Protein AF-A0A4Y6U9E4-F1 (afdb_monomer_lite)

Organism: NCBI:txid2558361

Secondary structure (DSSP, 8-state):
---PPPPTTTTS-HHHHHHHHHHHHTT--HHHHHHTTTTS---HHHHHHHHHHHHHHHHHHHHHHHHHHHHHHHHTTS-TTHHHHHHHHHHHHHHHHHHHHHTTTTT------HHHHHHHHHHHHHHHHHHHHHHHHHHHHHHHHHHHHHHHHHHHHHHHHH-GGG---HHHHHHHHHHHH----

Foldseek 3Di:
DPPPDQAPLSPDDPVLVVVLVVCVVVVDDLVVNVVVCPPDPDDSVSSVVVSVVVVVVVVVVVVVVVVVVVCCVVPVPPDPCPNLVVVLVVLVVVLVVLQVVQCPPPRRHRDDDPVNVVVSVVSNVVSVVVVVVSVVVVVVVVVVVVVVVLVVVVVVLVVVVPPVVVVDDPVNSVVVNCVPNVDDD

pLDDT: mean 76.44, std 13.11, range [35.16, 95.75]

InterPro domains:
  IPR021874 Bacteriophage Mu, Gp27 [PF11985] (9-183)

Structure (mmCIF, N/CA/C/O backbone):
data_AF-A0A4Y6U9E4-F1
#
_entry.id   AF-A0A4Y6U9E4-F1
#
loop_
_atom_site.group_PDB
_atom_site.id
_atom_site.type_symbol
_atom_site.label_atom_id
_atom_site.label_alt_id
_atom_site.label_comp_id
_atom_site.label_asym_id
_atom_site.label_entity_id
_atom_site.label_seq_id
_atom_site.pdbx_PDB_ins_code
_atom_site.Cartn_x
_atom_site.Cartn_y
_atom_site.Cartn_z
_atom_site.occupancy
_atom_site.B_iso_or_equiv
_atom_site.auth_seq_id
_atom_site.auth_comp_id
_atom_site.auth_asym_id
_atom_site.auth_atom_id
_atom_site.pdbx_PDB_model_num
ATOM 1 N N . MET A 1 1 ? 11.654 16.629 -14.368 1.00 36.66 1 MET A N 1
ATOM 2 C CA . MET A 1 1 ? 11.814 15.276 -14.942 1.00 36.66 1 MET A CA 1
ATOM 3 C C . MET A 1 1 ? 11.833 15.408 -16.452 1.00 36.66 1 MET A C 1
ATOM 5 O O . MET A 1 1 ? 10.811 15.738 -17.037 1.00 36.66 1 MET A O 1
ATOM 9 N N . THR A 1 2 ? 12.992 15.251 -17.081 1.00 35.16 2 THR A N 1
ATOM 10 C CA . THR A 1 2 ? 13.106 15.216 -18.542 1.00 35.16 2 THR A CA 1
ATOM 11 C C . THR A 1 2 ? 12.519 13.895 -19.032 1.00 35.16 2 THR A C 1
ATOM 13 O O . THR A 1 2 ? 13.069 12.828 -18.772 1.00 35.16 2 THR A O 1
ATOM 16 N N . VAL A 1 3 ? 11.362 13.943 -19.695 1.00 50.47 3 VAL A N 1
ATOM 17 C CA . VAL A 1 3 ? 10.810 12.766 -20.375 1.00 50.47 3 VAL A CA 1
ATOM 18 C C . VAL A 1 3 ? 11.773 12.436 -21.512 1.00 50.47 3 VAL A C 1
ATOM 20 O O . VAL A 1 3 ? 11.912 13.208 -22.461 1.00 50.47 3 VAL A O 1
ATOM 23 N N . GLY A 1 4 ? 12.513 11.336 -21.362 1.00 59.91 4 GLY A N 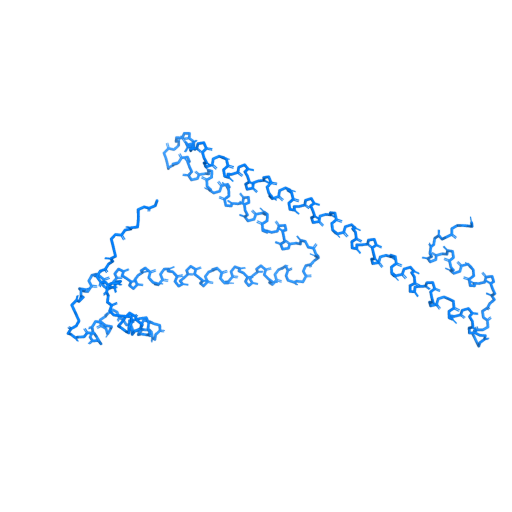1
ATOM 24 C CA . GLY A 1 4 ? 13.440 10.857 -22.381 1.00 59.91 4 GLY A CA 1
ATOM 25 C C . GLY A 1 4 ? 12.723 10.693 -23.721 1.00 59.91 4 GLY A C 1
ATOM 26 O O . GLY A 1 4 ? 11.540 10.355 -23.769 1.00 59.91 4 GLY A O 1
ATOM 27 N N . ARG A 1 5 ? 13.431 10.965 -24.821 1.00 72.56 5 ARG A N 1
ATOM 28 C CA . ARG A 1 5 ? 12.878 10.857 -26.176 1.00 72.56 5 ARG A CA 1
ATOM 29 C C . ARG A 1 5 ? 12.215 9.476 -26.360 1.00 72.56 5 ARG A C 1
ATOM 31 O O . ARG A 1 5 ? 12.904 8.478 -26.146 1.00 72.56 5 ARG A O 1
ATOM 38 N N . PRO A 1 6 ? 10.941 9.404 -26.803 1.00 72.69 6 PRO A N 1
ATOM 39 C CA . PRO A 1 6 ? 10.245 8.135 -27.008 1.00 72.69 6 PRO A CA 1
ATOM 40 C C . PRO A 1 6 ? 11.042 7.233 -27.945 1.00 72.69 6 PRO A C 1
ATOM 42 O O . PRO A 1 6 ? 11.484 7.703 -29.008 1.00 72.69 6 PRO A O 1
ATOM 45 N N . SER A 1 7 ? 11.221 5.969 -27.557 1.00 81.00 7 SER A N 1
ATOM 46 C CA . SER A 1 7 ? 11.960 4.996 -28.356 1.00 81.00 7 SER A CA 1
ATOM 47 C C . SER A 1 7 ? 11.237 4.722 -29.676 1.00 81.00 7 SER A C 1
ATOM 49 O O . SER A 1 7 ? 10.048 5.002 -29.830 1.00 81.00 7 SER A O 1
ATOM 51 N N . THR A 1 8 ? 11.944 4.152 -30.652 1.00 83.94 8 THR A N 1
ATOM 52 C CA . THR A 1 8 ? 11.338 3.735 -31.927 1.00 83.94 8 THR A CA 1
ATOM 53 C C . THR A 1 8 ? 10.165 2.772 -31.718 1.00 83.94 8 THR A C 1
ATOM 55 O O . THR A 1 8 ? 9.223 2.792 -32.499 1.00 83.94 8 THR A O 1
ATOM 58 N N . ILE A 1 9 ? 10.187 1.984 -30.637 1.00 87.00 9 ILE A N 1
ATOM 59 C CA . ILE A 1 9 ? 9.125 1.030 -30.294 1.00 87.00 9 ILE A CA 1
ATOM 60 C C . ILE A 1 9 ? 7.920 1.736 -29.675 1.00 87.00 9 ILE A C 1
ATOM 62 O O . ILE A 1 9 ? 6.787 1.396 -29.998 1.00 87.00 9 ILE A O 1
ATOM 66 N N . ASP A 1 10 ? 8.141 2.776 -28.869 1.00 85.31 10 ASP A N 1
ATOM 67 C CA . ASP A 1 10 ? 7.051 3.559 -28.264 1.00 85.31 10 ASP A CA 1
ATOM 68 C C . ASP A 1 10 ? 6.240 4.335 -29.311 1.00 85.31 10 ASP A C 1
ATOM 70 O O . ASP A 1 10 ? 5.090 4.692 -29.071 1.00 85.31 10 ASP A O 1
ATOM 74 N N . ARG A 1 11 ? 6.839 4.581 -30.482 1.00 88.62 11 ARG A N 1
ATOM 75 C CA . ARG A 1 11 ? 6.215 5.265 -31.624 1.00 88.62 11 ARG A CA 1
ATOM 76 C C . ARG A 1 11 ? 5.421 4.331 -32.535 1.00 88.62 11 ARG A C 1
ATOM 78 O O . ARG A 1 11 ? 4.783 4.814 -33.466 1.00 88.62 11 ARG A O 1
ATOM 85 N N . LEU A 1 12 ? 5.479 3.017 -32.315 1.00 90.19 12 LEU A N 1
ATOM 86 C CA . LEU A 1 12 ? 4.716 2.067 -33.116 1.00 90.19 12 LEU A CA 1
ATOM 87 C C . LEU A 1 12 ? 3.206 2.201 -32.842 1.00 90.19 12 LEU A C 1
ATOM 89 O O . LEU A 1 12 ? 2.809 2.528 -31.713 1.00 90.19 12 LEU A O 1
ATOM 93 N N . PRO A 1 13 ? 2.358 1.874 -33.837 1.00 92.56 13 PRO A N 1
ATOM 94 C CA . PRO A 1 13 ? 0.926 1.679 -33.637 1.00 92.56 13 PRO A CA 1
ATOM 95 C C . PRO A 1 13 ? 0.630 0.816 -32.405 1.00 92.56 13 PRO A C 1
ATOM 97 O O . PRO A 1 13 ? 1.353 -0.142 -32.120 1.00 92.56 13 PRO A O 1
ATOM 100 N N . ALA A 1 14 ? -0.436 1.153 -31.672 1.00 90.88 14 ALA A N 1
ATOM 101 C CA . ALA A 1 14 ? -0.810 0.458 -30.438 1.00 90.88 14 ALA A CA 1
ATOM 102 C C . ALA A 1 14 ? -0.952 -1.059 -30.647 1.00 90.88 14 ALA A C 1
ATOM 104 O O . ALA A 1 14 ? -0.398 -1.828 -29.870 1.00 90.88 14 ALA A O 1
ATOM 105 N N . GLU A 1 15 ? -1.559 -1.474 -31.761 1.00 91.81 15 GLU A N 1
ATOM 106 C CA . GLU A 1 15 ? -1.733 -2.885 -32.128 1.00 91.81 15 GLU A CA 1
ATOM 107 C C . GLU A 1 15 ? -0.406 -3.654 -32.205 1.00 91.81 15 GLU A C 1
ATOM 109 O O . GLU A 1 15 ? -0.306 -4.790 -31.737 1.00 91.81 15 GLU A O 1
ATOM 114 N N . LEU A 1 16 ? 0.646 -3.032 -32.751 1.00 92.69 16 LEU A N 1
ATOM 115 C CA . LEU A 1 16 ? 1.970 -3.648 -32.835 1.00 92.69 16 LEU A CA 1
ATOM 116 C C . LEU A 1 16 ? 2.646 -3.712 -31.464 1.00 92.69 16 LEU A C 1
ATOM 118 O O . LEU A 1 16 ? 3.266 -4.724 -31.142 1.00 92.69 16 LEU A O 1
ATOM 122 N N . ARG A 1 17 ? 2.493 -2.675 -30.631 1.00 91.94 17 ARG A N 1
ATOM 123 C CA . ARG A 1 17 ? 3.003 -2.683 -29.248 1.00 91.94 17 ARG A CA 1
ATOM 124 C C . ARG A 1 17 ? 2.326 -3.766 -28.407 1.00 91.94 17 ARG A C 1
ATOM 126 O O . ARG A 1 17 ? 3.000 -4.488 -27.677 1.00 91.94 17 ARG A O 1
ATOM 133 N N . GLU A 1 18 ? 1.018 -3.936 -28.556 1.00 91.81 18 GLU A N 1
ATOM 134 C CA . GLU A 1 18 ? 0.262 -5.006 -27.901 1.00 91.81 18 GLU A CA 1
ATOM 135 C C . GLU A 1 18 ? 0.643 -6.390 -28.428 1.00 91.81 18 GLU A C 1
ATOM 137 O O . GLU A 1 18 ? 0.770 -7.333 -27.648 1.00 91.81 18 GLU A O 1
ATOM 142 N N . LYS A 1 19 ? 0.871 -6.533 -29.741 1.00 93.75 19 LYS A N 1
ATOM 143 C CA . LYS A 1 19 ? 1.386 -7.777 -30.333 1.00 93.75 19 LYS A CA 1
ATOM 144 C C . LYS A 1 19 ? 2.751 -8.150 -29.744 1.00 93.75 19 LYS A C 1
ATOM 146 O O . LYS A 1 19 ? 2.924 -9.297 -29.346 1.00 93.75 19 LYS A O 1
ATOM 151 N N . ILE A 1 20 ? 3.680 -7.195 -29.633 1.00 93.88 20 ILE A N 1
ATOM 152 C CA . ILE A 1 20 ? 4.993 -7.399 -28.989 1.00 93.88 20 ILE A CA 1
ATOM 153 C C . ILE A 1 20 ? 4.817 -7.888 -27.550 1.00 93.88 20 ILE A C 1
ATOM 155 O O . ILE A 1 20 ? 5.433 -8.880 -27.162 1.00 93.88 20 ILE A O 1
ATOM 159 N N . GLY A 1 21 ? 3.955 -7.217 -26.777 1.00 90.69 21 GLY A N 1
ATOM 160 C CA . GLY A 1 21 ? 3.651 -7.598 -25.399 1.00 90.69 21 GLY A CA 1
ATOM 161 C C . GLY A 1 21 ? 3.129 -9.030 -25.300 1.00 90.69 21 GLY A C 1
ATOM 162 O O . GLY A 1 21 ? 3.714 -9.835 -24.586 1.00 90.69 21 GLY A O 1
ATOM 163 N N . ARG A 1 22 ? 2.100 -9.376 -26.085 1.00 93.94 22 ARG A N 1
ATOM 164 C CA . ARG A 1 22 ? 1.512 -10.726 -26.104 1.00 93.94 22 ARG A CA 1
ATOM 165 C C . ARG A 1 22 ? 2.518 -11.809 -26.475 1.00 93.94 22 ARG A C 1
ATOM 167 O O . ARG A 1 22 ? 2.533 -12.855 -25.838 1.00 93.94 22 ARG A O 1
ATOM 174 N N . LEU A 1 23 ? 3.354 -11.568 -27.486 1.00 94.88 23 LEU A N 1
ATOM 175 C CA . LEU A 1 23 ? 4.375 -12.537 -27.885 1.00 94.88 23 LEU A CA 1
ATOM 176 C C . LEU A 1 23 ? 5.402 -12.745 -26.768 1.00 94.88 23 LEU A C 1
ATOM 178 O O . LEU A 1 23 ? 5.762 -13.881 -26.468 1.00 94.88 23 LEU A O 1
ATOM 182 N N . ARG A 1 24 ? 5.842 -11.664 -26.113 1.00 93.06 24 ARG A N 1
ATOM 183 C CA . ARG A 1 24 ? 6.771 -11.776 -24.987 1.00 93.06 24 ARG A CA 1
ATOM 184 C C . ARG A 1 24 ? 6.152 -12.530 -23.813 1.00 93.06 24 ARG A C 1
ATOM 186 O O . ARG A 1 24 ? 6.807 -13.402 -23.253 1.00 93.06 24 ARG A O 1
ATOM 193 N N . ASP A 1 25 ? 4.899 -12.228 -23.483 1.00 90.50 25 ASP A N 1
ATOM 194 C CA . ASP A 1 25 ? 4.166 -12.879 -22.393 1.00 90.50 25 ASP A CA 1
ATOM 195 C C . ASP A 1 25 ? 3.926 -14.376 -22.678 1.00 90.50 25 ASP A C 1
ATOM 197 O O . ASP A 1 25 ? 3.899 -15.183 -21.753 1.00 90.50 25 ASP A O 1
ATOM 201 N N . ALA A 1 26 ? 3.830 -14.766 -23.955 1.00 93.19 26 ALA A N 1
ATOM 202 C CA . ALA A 1 26 ? 3.769 -16.162 -24.399 1.00 93.19 26 ALA A CA 1
ATOM 203 C C . ALA A 1 26 ? 5.132 -16.890 -24.374 1.00 93.19 26 ALA A C 1
ATOM 205 O O . ALA A 1 26 ? 5.211 -18.057 -24.752 1.00 93.19 26 ALA A O 1
ATOM 206 N N . GLY A 1 27 ? 6.204 -16.226 -23.928 1.00 92.50 27 GLY A N 1
ATOM 207 C CA . GLY A 1 27 ? 7.535 -16.818 -23.785 1.00 92.50 27 GLY A CA 1
ATOM 208 C C . GLY A 1 27 ? 8.417 -16.728 -25.030 1.00 92.50 27 GLY A C 1
ATOM 209 O O . GLY A 1 27 ? 9.504 -17.305 -25.032 1.00 92.50 27 GLY A O 1
ATOM 210 N N . HIS A 1 28 ? 8.002 -15.990 -26.066 1.00 95.75 28 HIS A N 1
ATOM 211 C CA . HIS A 1 28 ? 8.796 -15.881 -27.286 1.00 95.75 28 HIS A CA 1
ATOM 212 C C . HIS A 1 28 ? 10.138 -15.176 -27.062 1.00 95.75 28 HIS A C 1
ATOM 214 O O . HIS A 1 28 ? 10.273 -14.210 -26.290 1.00 95.75 28 HIS A O 1
ATOM 220 N N . THR A 1 29 ? 11.147 -15.659 -27.784 1.00 95.38 29 THR A N 1
ATOM 221 C CA . THR A 1 29 ? 12.488 -15.071 -27.785 1.00 95.38 29 THR A CA 1
ATOM 222 C C . THR A 1 29 ? 12.527 -13.782 -28.606 1.00 95.38 29 THR A C 1
ATOM 224 O O . THR A 1 29 ? 11.638 -13.494 -29.407 1.00 95.38 29 THR A O 1
ATOM 227 N N . LEU A 1 30 ? 13.589 -12.986 -28.431 1.00 93.94 30 LEU A N 1
ATOM 228 C CA . LEU A 1 30 ? 13.813 -11.783 -29.240 1.00 93.94 30 LEU A CA 1
ATOM 229 C C . LEU A 1 30 ? 13.746 -12.089 -30.744 1.00 93.94 30 LEU A C 1
ATOM 231 O O . LEU A 1 30 ? 13.189 -11.296 -31.495 1.00 93.94 30 LEU A O 1
ATOM 235 N N . ASP A 1 31 ? 14.289 -13.226 -31.172 1.00 94.12 31 ASP A N 1
ATOM 236 C CA . ASP A 1 31 ? 14.384 -13.580 -32.589 1.00 94.12 31 ASP A CA 1
ATOM 237 C C . ASP A 1 31 ? 13.044 -13.997 -33.178 1.00 94.12 31 ASP A C 1
ATOM 239 O O . ASP A 1 31 ? 12.684 -13.535 -34.258 1.00 94.12 31 ASP A O 1
ATOM 243 N N . GLU A 1 32 ? 12.253 -14.752 -32.425 1.00 95.31 32 GLU A N 1
ATOM 244 C CA . GLU A 1 32 ? 10.882 -15.103 -32.801 1.00 95.31 32 GLU A CA 1
ATOM 245 C C . GLU A 1 32 ? 9.980 -13.865 -32.869 1.00 95.31 32 GLU A C 1
ATOM 247 O O . GLU A 1 32 ? 9.177 -13.721 -33.789 1.00 95.31 32 GLU A O 1
ATOM 252 N N . ILE A 1 33 ? 10.143 -12.927 -31.929 1.00 94.38 33 ILE A N 1
ATOM 253 C CA . ILE A 1 33 ? 9.406 -11.658 -31.937 1.00 94.38 33 ILE A CA 1
ATOM 254 C C . ILE A 1 33 ? 9.807 -10.817 -33.151 1.00 94.38 33 ILE A C 1
ATOM 256 O O . ILE A 1 33 ? 8.940 -10.256 -33.817 1.00 94.38 33 ILE A O 1
ATOM 260 N N . MET A 1 34 ? 11.102 -10.733 -33.461 1.00 94.19 34 MET A N 1
ATOM 261 C CA . MET A 1 34 ? 11.589 -10.011 -34.640 1.00 94.19 34 MET A CA 1
ATOM 262 C C . MET A 1 34 ? 11.080 -10.645 -35.941 1.00 94.19 34 MET A C 1
ATOM 264 O O . MET A 1 34 ? 10.681 -9.915 -36.844 1.00 94.19 34 MET A O 1
ATOM 268 N N . GLN A 1 35 ? 11.019 -11.977 -36.016 1.00 94.38 35 GLN A N 1
ATOM 269 C CA . GLN A 1 35 ? 10.453 -12.702 -37.155 1.00 94.38 35 GLN A CA 1
ATOM 270 C C . GLN A 1 35 ? 8.943 -12.453 -37.300 1.00 94.38 35 GLN A C 1
ATOM 272 O O . GLN A 1 35 ? 8.454 -12.187 -38.392 1.00 94.38 35 GLN A O 1
ATOM 277 N N . ALA A 1 36 ? 8.190 -12.444 -36.197 1.00 90.56 36 ALA A N 1
ATOM 278 C CA . ALA A 1 36 ? 6.755 -12.147 -36.204 1.00 90.56 36 ALA A CA 1
ATOM 279 C C . ALA A 1 36 ? 6.416 -10.682 -36.563 1.00 90.56 36 ALA A C 1
ATOM 281 O O . ALA A 1 36 ? 5.237 -10.336 -36.734 1.00 90.56 36 ALA A O 1
ATOM 282 N N . LEU A 1 37 ? 7.430 -9.818 -36.634 1.00 90.19 37 LEU A N 1
ATOM 283 C CA . LEU A 1 37 ? 7.349 -8.397 -36.975 1.00 90.19 37 LEU A CA 1
ATOM 284 C C . LEU A 1 37 ? 8.100 -8.077 -38.272 1.00 90.19 37 LEU A C 1
ATOM 286 O O . LEU A 1 37 ? 8.481 -6.927 -38.497 1.00 90.19 37 LEU A O 1
ATOM 290 N N . GLU A 1 38 ? 8.320 -9.077 -39.124 1.00 87.44 38 GLU A N 1
ATOM 291 C CA . GLU A 1 38 ? 8.934 -8.881 -40.431 1.00 87.44 38 GLU A CA 1
ATOM 292 C C . GLU A 1 38 ? 8.210 -7.772 -41.221 1.00 87.44 38 GLU A C 1
ATOM 294 O O . GLU A 1 38 ? 6.982 -7.686 -41.239 1.00 87.44 38 GLU A O 1
ATOM 299 N N . GLY A 1 39 ? 8.984 -6.857 -41.813 1.00 82.31 39 GLY A N 1
ATOM 300 C CA . GLY A 1 39 ? 8.467 -5.661 -42.490 1.00 82.31 39 GLY A CA 1
ATOM 301 C C . GLY A 1 39 ? 8.242 -4.436 -41.589 1.00 82.31 39 GLY A C 1
ATOM 302 O O . GLY A 1 39 ? 7.996 -3.345 -42.102 1.00 82.31 39 GLY A O 1
ATOM 303 N N . VAL A 1 40 ? 8.383 -4.557 -40.264 1.00 88.50 40 VAL A N 1
ATOM 304 C CA . VAL A 1 40 ? 8.336 -3.412 -39.339 1.00 88.50 40 VAL A CA 1
ATOM 305 C C . VAL A 1 40 ? 9.738 -2.816 -39.161 1.00 88.50 40 VAL A C 1
ATOM 307 O O . VAL A 1 40 ? 10.700 -3.519 -38.863 1.00 88.50 40 VAL A O 1
ATOM 310 N N . ALA A 1 41 ? 9.865 -1.491 -39.294 1.00 86.75 41 ALA A N 1
ATOM 311 C CA . ALA A 1 41 ? 11.137 -0.767 -39.195 1.00 86.75 41 ALA A CA 1
ATOM 312 C C . ALA A 1 41 ? 11.647 -0.619 -37.741 1.00 86.75 41 ALA A C 1
ATOM 314 O O . ALA A 1 41 ? 11.735 0.483 -37.194 1.00 86.75 41 ALA A O 1
ATOM 315 N N . VAL A 1 42 ? 11.990 -1.737 -37.097 1.00 88.44 42 VAL A N 1
ATOM 316 C CA . VAL A 1 42 ? 12.560 -1.785 -35.743 1.00 88.44 42 VAL A CA 1
ATOM 317 C C . VAL A 1 42 ? 13.881 -2.539 -35.773 1.00 88.44 42 VAL A C 1
ATOM 319 O O . VAL A 1 42 ? 13.991 -3.608 -36.360 1.00 88.44 42 VAL A O 1
ATOM 322 N N . SER A 1 43 ? 14.906 -1.996 -35.114 1.00 91.12 43 SER A N 1
ATOM 323 C CA . SER A 1 43 ? 16.183 -2.696 -34.987 1.00 91.12 43 SER A CA 1
ATOM 324 C C . SER A 1 43 ? 16.155 -3.717 -33.850 1.00 91.12 43 SER A C 1
ATOM 326 O O . SER A 1 43 ? 15.574 -3.477 -32.788 1.00 91.12 43 SER A O 1
ATOM 328 N N . ARG A 1 44 ? 16.889 -4.823 -34.025 1.00 92.19 44 ARG A N 1
ATOM 329 C CA . ARG A 1 44 ? 17.070 -5.866 -33.000 1.00 92.19 44 ARG A CA 1
ATOM 330 C C . ARG A 1 44 ? 17.546 -5.298 -31.658 1.00 92.19 44 ARG A C 1
ATOM 332 O O . ARG A 1 44 ? 17.064 -5.695 -30.604 1.00 92.19 44 ARG A O 1
ATOM 339 N N . SER A 1 45 ? 18.461 -4.327 -31.690 1.00 91.00 45 SER A N 1
ATOM 340 C CA . SER A 1 45 ? 18.984 -3.665 -30.486 1.00 91.00 45 SER A CA 1
ATOM 341 C C . SER A 1 45 ? 17.918 -2.831 -29.760 1.00 91.00 45 SER A C 1
ATOM 343 O O . SER A 1 45 ? 17.858 -2.842 -28.529 1.00 91.00 45 SER A O 1
ATOM 345 N N . ALA A 1 46 ? 17.056 -2.122 -30.500 1.00 90.12 46 ALA A N 1
ATOM 346 C CA . ALA A 1 46 ? 15.945 -1.383 -29.904 1.00 90.12 46 ALA A CA 1
ATOM 347 C C . ALA A 1 46 ? 14.928 -2.336 -29.259 1.00 90.12 46 ALA A C 1
ATOM 349 O O . ALA A 1 46 ? 14.526 -2.098 -28.120 1.00 90.12 46 ALA A O 1
ATOM 350 N N . MET A 1 47 ? 14.592 -3.436 -29.942 1.00 94.00 47 MET A N 1
ATOM 351 C CA . MET A 1 47 ? 13.706 -4.478 -29.415 1.00 94.00 47 MET A CA 1
ATOM 352 C C . MET A 1 47 ? 14.277 -5.131 -28.159 1.00 94.00 47 MET A C 1
ATOM 354 O O . MET A 1 47 ? 13.595 -5.185 -27.142 1.00 94.00 47 MET A O 1
ATOM 358 N N . GLY A 1 48 ? 15.554 -5.516 -28.170 1.00 92.94 48 GLY A N 1
ATOM 359 C CA . GLY A 1 48 ? 16.209 -6.095 -26.997 1.00 92.94 48 GLY A CA 1
ATOM 360 C C . GLY A 1 48 ? 16.174 -5.177 -25.771 1.00 92.94 48 GLY A C 1
ATOM 361 O O . GLY A 1 48 ? 15.868 -5.634 -24.672 1.00 92.94 48 GLY A O 1
ATOM 362 N N . ARG A 1 49 ? 16.419 -3.868 -25.941 1.00 90.94 49 ARG A N 1
ATOM 363 C CA . ARG A 1 49 ? 16.300 -2.901 -24.833 1.00 90.94 49 ARG A CA 1
ATOM 364 C C . ARG A 1 49 ? 14.870 -2.782 -24.312 1.00 90.94 49 ARG A C 1
ATOM 366 O O . ARG A 1 49 ? 14.684 -2.722 -23.101 1.00 90.94 49 ARG A O 1
ATOM 373 N N . HIS A 1 50 ? 13.884 -2.745 -25.207 1.00 91.62 50 HIS A N 1
ATOM 374 C CA . HIS A 1 50 ? 12.476 -2.655 -24.827 1.00 91.62 50 HIS A CA 1
ATOM 375 C C . HIS A 1 50 ? 12.013 -3.895 -24.056 1.00 91.62 50 HIS A C 1
ATOM 377 O O . HIS A 1 50 ? 11.443 -3.752 -22.977 1.00 91.62 50 HIS A O 1
ATOM 383 N N . LEU A 1 51 ? 12.322 -5.097 -24.556 1.00 93.44 51 LEU A N 1
ATOM 384 C CA . LEU A 1 51 ? 11.985 -6.349 -23.876 1.00 93.44 51 LEU A CA 1
ATOM 385 C C . LEU A 1 51 ? 12.665 -6.432 -22.508 1.00 93.44 51 LEU A C 1
ATOM 387 O O . LEU A 1 51 ? 11.988 -6.678 -21.520 1.00 93.44 51 LEU A O 1
ATOM 391 N N . LYS A 1 52 ? 13.958 -6.096 -22.415 1.00 91.81 52 LYS A N 1
ATOM 392 C CA . LYS A 1 52 ? 14.677 -6.066 -21.132 1.00 91.81 52 LYS A CA 1
ATOM 393 C C . LYS A 1 52 ? 14.037 -5.108 -20.122 1.00 91.81 52 LYS A C 1
ATOM 395 O O . LYS A 1 52 ? 13.917 -5.442 -18.948 1.00 91.81 52 LYS A O 1
ATOM 400 N N . ALA A 1 53 ? 13.640 -3.913 -20.561 1.00 85.00 53 ALA A N 1
ATOM 401 C CA . ALA A 1 53 ? 12.961 -2.952 -19.693 1.00 85.00 53 ALA A CA 1
ATOM 402 C C . ALA A 1 53 ? 11.582 -3.463 -19.241 1.00 85.00 53 ALA A C 1
ATOM 404 O O . ALA A 1 53 ? 11.204 -3.274 -18.085 1.00 85.00 53 ALA A O 1
ATOM 405 N N . ARG A 1 54 ? 10.847 -4.130 -20.138 1.00 88.50 54 ARG A N 1
ATOM 406 C CA . ARG A 1 54 ? 9.551 -4.746 -19.841 1.00 88.50 54 ARG A CA 1
ATOM 407 C C . ARG A 1 54 ? 9.685 -5.903 -18.848 1.00 88.50 54 ARG A C 1
ATOM 409 O O . ARG A 1 54 ? 8.929 -5.939 -17.882 1.00 88.50 54 ARG A O 1
ATOM 416 N N . ASP A 1 55 ? 10.659 -6.786 -19.044 1.00 89.19 55 ASP A N 1
ATOM 417 C CA . ASP A 1 55 ? 10.930 -7.918 -18.152 1.00 89.19 55 ASP A CA 1
ATOM 418 C C . ASP A 1 55 ? 11.290 -7.422 -16.745 1.00 89.19 55 ASP A C 1
ATOM 420 O O . ASP A 1 55 ? 10.679 -7.846 -15.769 1.00 89.19 55 ASP A O 1
ATOM 424 N N . ALA A 1 56 ? 12.184 -6.431 -16.639 1.00 85.12 56 ALA A N 1
ATOM 425 C CA . ALA A 1 56 ? 12.562 -5.831 -15.357 1.00 85.12 56 ALA A CA 1
ATOM 426 C C . ALA A 1 56 ? 11.366 -5.193 -14.622 1.00 85.12 56 ALA A C 1
ATOM 428 O O . ALA A 1 56 ? 11.275 -5.237 -13.392 1.00 85.12 56 ALA A O 1
ATOM 429 N N . LEU A 1 57 ? 10.426 -4.597 -15.363 1.00 80.00 57 LEU A N 1
ATOM 430 C CA . LEU A 1 57 ? 9.178 -4.100 -14.787 1.00 80.00 57 LEU A CA 1
ATOM 431 C C . LEU A 1 57 ? 8.293 -5.254 -14.292 1.00 80.00 57 LEU A C 1
ATOM 433 O O . LEU A 1 57 ? 7.734 -5.157 -13.200 1.00 80.00 57 LEU A O 1
ATOM 437 N N . GLY A 1 58 ? 8.185 -6.336 -15.067 1.00 81.50 58 GLY A N 1
ATOM 438 C CA . GLY A 1 58 ? 7.459 -7.549 -14.688 1.00 81.50 58 GLY A CA 1
ATOM 439 C C . GLY A 1 58 ? 8.001 -8.176 -13.403 1.00 81.50 58 GLY A C 1
ATOM 440 O O . GLY A 1 58 ? 7.239 -8.384 -12.459 1.00 81.50 58 GLY A O 1
ATOM 441 N N . GLU A 1 59 ? 9.317 -8.375 -13.321 1.00 86.06 59 GLU A N 1
ATOM 442 C CA . GLU A 1 59 ? 10.010 -8.881 -12.129 1.00 86.06 59 GLU A CA 1
ATOM 443 C C . GLU A 1 59 ? 9.735 -8.002 -10.905 1.00 86.06 59 GLU A C 1
ATOM 445 O O . GLU A 1 59 ? 9.384 -8.498 -9.832 1.00 86.06 59 GLU A O 1
ATOM 450 N N . ARG A 1 60 ? 9.815 -6.675 -11.066 1.00 71.38 60 ARG A N 1
ATOM 451 C CA . ARG A 1 60 ? 9.531 -5.729 -9.981 1.00 71.38 60 ARG A CA 1
ATOM 452 C C . ARG A 1 60 ? 8.080 -5.812 -9.505 1.00 71.38 60 ARG A C 1
ATOM 454 O O . ARG A 1 60 ? 7.831 -5.743 -8.302 1.00 71.38 60 ARG A O 1
ATOM 461 N N . LEU A 1 61 ? 7.123 -5.950 -10.422 1.00 70.00 61 LEU A N 1
ATOM 462 C CA . LEU A 1 61 ? 5.707 -6.105 -10.079 1.00 70.00 61 LEU A CA 1
ATOM 463 C C . LEU A 1 61 ? 5.443 -7.438 -9.375 1.00 70.00 61 LEU A C 1
ATOM 465 O O . LEU A 1 61 ? 4.705 -7.464 -8.392 1.00 70.00 61 LEU A O 1
ATOM 469 N N . GLN A 1 62 ? 6.063 -8.524 -9.832 1.00 74.00 62 GLN A N 1
ATOM 470 C CA . GLN A 1 62 ? 5.951 -9.831 -9.191 1.00 74.00 62 GLN A CA 1
ATOM 471 C C . GLN A 1 62 ? 6.537 -9.808 -7.775 1.00 74.00 62 GLN A C 1
ATOM 473 O O . GLN A 1 62 ? 5.866 -10.233 -6.836 1.00 74.00 62 GLN A O 1
ATOM 478 N N . ALA A 1 63 ? 7.728 -9.231 -7.595 1.00 72.75 63 ALA A N 1
ATOM 479 C CA . ALA A 1 63 ? 8.331 -9.040 -6.278 1.00 72.75 63 ALA A CA 1
ATOM 480 C C . ALA A 1 63 ? 7.432 -8.187 -5.367 1.00 72.75 63 ALA A C 1
ATOM 482 O O . ALA A 1 63 ? 7.216 -8.522 -4.204 1.00 72.75 63 ALA A O 1
ATOM 483 N N . SER A 1 64 ? 6.837 -7.116 -5.905 1.00 61.69 64 SER A N 1
ATOM 484 C CA . SER A 1 64 ? 5.888 -6.283 -5.161 1.00 61.69 64 SER A CA 1
ATOM 485 C C . SER A 1 64 ? 4.651 -7.063 -4.712 1.00 61.69 64 SER A C 1
ATOM 487 O O . SER A 1 64 ? 4.179 -6.842 -3.597 1.00 61.69 64 SER A O 1
ATOM 489 N N . ARG A 1 65 ? 4.120 -7.962 -5.551 1.00 66.69 65 ARG A N 1
ATOM 490 C CA . ARG A 1 65 ? 2.982 -8.821 -5.190 1.00 66.69 65 ARG A CA 1
ATOM 491 C C . ARG A 1 65 ? 3.356 -9.826 -4.111 1.00 66.69 65 ARG A C 1
ATOM 493 O O . ARG A 1 65 ? 2.638 -9.917 -3.128 1.00 66.69 65 ARG A O 1
ATOM 500 N N . GLN A 1 66 ? 4.504 -10.488 -4.232 1.00 72.31 66 GLN A N 1
ATOM 501 C CA . GLN A 1 66 ? 4.990 -11.427 -3.213 1.00 72.31 66 GLN A CA 1
ATOM 502 C C . GLN A 1 66 ? 5.181 -10.749 -1.852 1.00 72.31 66 GLN A C 1
ATOM 504 O O . GLN A 1 66 ? 4.828 -11.308 -0.815 1.00 72.31 66 GLN A O 1
ATOM 509 N N . ILE A 1 67 ? 5.699 -9.517 -1.847 1.00 71.00 67 ILE A N 1
ATOM 510 C CA . ILE A 1 67 ? 5.791 -8.710 -0.630 1.00 71.00 67 ILE A CA 1
ATOM 511 C C . ILE A 1 67 ? 4.385 -8.419 -0.098 1.00 71.00 67 ILE A C 1
ATOM 513 O O . ILE A 1 67 ? 4.119 -8.707 1.062 1.00 71.00 67 ILE A O 1
ATOM 517 N N . ALA A 1 68 ? 3.465 -7.914 -0.924 1.00 61.09 68 ALA A N 1
ATOM 518 C CA . ALA A 1 68 ? 2.096 -7.617 -0.495 1.00 61.09 68 ALA A CA 1
ATOM 519 C C . ALA A 1 68 ? 1.355 -8.852 0.053 1.00 61.09 68 ALA A C 1
ATOM 521 O O . ALA A 1 68 ? 0.674 -8.755 1.073 1.00 61.09 68 ALA A O 1
ATOM 522 N N . GLU A 1 69 ? 1.523 -10.019 -0.567 1.00 68.12 69 GLU A N 1
ATOM 523 C CA . GLU A 1 69 ? 0.964 -11.296 -0.114 1.00 68.12 69 GLU A CA 1
ATOM 524 C C . GLU A 1 69 ? 1.582 -11.738 1.213 1.00 68.12 69 GLU A C 1
ATOM 526 O O . GLU A 1 69 ? 0.851 -12.087 2.135 1.00 68.12 69 GLU A O 1
ATOM 531 N N . SER A 1 70 ? 2.907 -11.654 1.360 1.00 69.88 70 SER A N 1
ATOM 532 C CA . SER A 1 70 ? 3.604 -11.961 2.617 1.00 69.88 70 SER A CA 1
ATOM 533 C C . SER A 1 70 ? 3.163 -11.037 3.754 1.00 69.88 70 SER A C 1
ATOM 535 O O . SER A 1 70 ? 2.893 -11.487 4.868 1.00 69.88 70 SER A O 1
ATOM 537 N N . LEU A 1 71 ? 3.019 -9.742 3.474 1.00 62.44 71 LEU A N 1
ATOM 538 C CA . LEU A 1 71 ? 2.503 -8.773 4.435 1.00 62.44 71 LEU A CA 1
ATOM 539 C C . LEU A 1 71 ? 1.048 -9.091 4.801 1.00 62.44 71 LEU A C 1
ATOM 541 O O . LEU A 1 71 ? 0.714 -9.141 5.979 1.00 62.44 71 LEU A O 1
ATOM 545 N N . THR A 1 72 ? 0.202 -9.411 3.824 1.00 62.72 72 THR A N 1
ATOM 546 C CA . THR A 1 72 ? -1.190 -9.819 4.070 1.00 62.72 72 THR A CA 1
ATOM 547 C C . THR A 1 72 ? -1.275 -11.134 4.850 1.00 62.72 72 THR A C 1
ATOM 549 O O . THR A 1 72 ? -2.094 -11.257 5.748 1.00 62.72 72 THR A O 1
ATOM 552 N N . ALA A 1 73 ? -0.405 -12.110 4.603 1.00 68.19 73 ALA A N 1
ATOM 553 C CA . ALA A 1 73 ? -0.376 -13.360 5.361 1.00 68.19 73 ALA A CA 1
ATOM 554 C C . ALA A 1 73 ? 0.070 -13.145 6.818 1.00 68.19 73 ALA A C 1
ATOM 556 O O . ALA A 1 73 ? -0.448 -13.777 7.736 1.00 68.19 73 ALA A O 1
ATOM 557 N N . ARG A 1 74 ? 1.021 -12.230 7.050 1.00 64.50 74 ARG A N 1
ATOM 558 C CA . ARG A 1 74 ? 1.550 -11.923 8.391 1.00 64.50 74 ARG A CA 1
ATOM 559 C C . ARG A 1 74 ? 0.653 -10.977 9.189 1.00 64.50 74 ARG A C 1
ATOM 561 O O . ARG A 1 74 ? 0.653 -11.035 10.422 1.00 64.50 74 ARG A O 1
ATOM 568 N N . PHE A 1 75 ? -0.078 -10.101 8.501 1.00 62.41 75 PHE A N 1
ATOM 569 C CA . PHE A 1 75 ? -0.808 -8.989 9.110 1.00 62.41 75 PHE A CA 1
ATOM 570 C C . PHE A 1 75 ? -2.305 -8.932 8.770 1.00 62.41 75 PHE A C 1
ATOM 572 O O . PHE A 1 75 ? -3.025 -8.166 9.395 1.00 62.41 75 PHE A O 1
ATOM 579 N N . GLY A 1 76 ? -2.812 -9.751 7.852 1.00 55.69 76 GLY A N 1
ATOM 580 C CA . GLY A 1 76 ? -4.227 -9.777 7.453 1.00 55.69 76 GLY A CA 1
ATOM 581 C C . GLY A 1 76 ? -5.170 -10.338 8.521 1.00 55.69 76 GLY A C 1
ATOM 582 O O . GLY A 1 76 ? -6.360 -10.055 8.489 1.00 55.69 76 GLY A O 1
ATOM 583 N N . THR A 1 77 ? -4.637 -11.072 9.502 1.00 55.06 77 THR A N 1
ATOM 584 C CA . THR A 1 77 ? -5.341 -11.503 10.728 1.00 55.06 77 THR A CA 1
ATOM 585 C C . THR A 1 77 ? -4.867 -10.748 11.973 1.00 55.06 77 THR A C 1
ATOM 587 O O . THR A 1 77 ? -5.192 -11.116 13.101 1.00 55.06 77 THR A O 1
ATOM 590 N N . ALA A 1 78 ? -4.041 -9.716 11.797 1.00 55.22 78 ALA A N 1
ATOM 591 C CA . ALA A 1 78 ? -3.516 -8.947 12.909 1.00 55.22 78 ALA A CA 1
ATOM 592 C C . ALA A 1 78 ? -4.585 -8.114 13.611 1.00 55.22 78 ALA A C 1
ATOM 594 O O . ALA A 1 78 ? -5.542 -7.664 12.987 1.00 55.22 78 ALA A O 1
ATOM 595 N N . GLN A 1 79 ? -4.315 -7.800 14.884 1.00 57.31 79 GLN A N 1
ATOM 596 C CA . GLN A 1 79 ? -4.988 -6.713 15.587 1.00 57.31 79 GLN A CA 1
ATOM 597 C C . GLN A 1 79 ? -5.101 -5.451 14.706 1.00 57.31 79 GLN A C 1
ATOM 599 O O . GLN A 1 79 ? -4.144 -5.129 13.982 1.00 57.31 79 GLN A O 1
ATOM 604 N N . PRO A 1 80 ? -6.235 -4.727 14.795 1.00 56.41 80 PRO A N 1
ATOM 605 C CA . PRO A 1 80 ? -6.415 -3.432 14.148 1.00 56.41 80 PRO A CA 1
ATOM 606 C C . PRO A 1 80 ? -5.183 -2.532 14.340 1.00 56.41 80 PRO A C 1
ATOM 608 O O . PRO A 1 80 ? -4.653 -2.425 15.445 1.00 56.41 80 PRO A O 1
ATOM 611 N N . GLY A 1 81 ? -4.693 -1.923 13.257 1.00 62.16 81 GLY A N 1
ATOM 612 C CA . GLY A 1 81 ? -3.547 -1.002 13.282 1.00 62.16 81 GLY A CA 1
ATOM 613 C C . GLY A 1 81 ? -2.178 -1.602 12.921 1.00 62.16 81 GLY A C 1
ATOM 614 O O . GLY A 1 81 ? -1.264 -0.847 12.596 1.00 62.16 81 GLY A O 1
ATOM 615 N N . ARG A 1 82 ? -1.989 -2.935 12.872 1.00 65.06 82 ARG A N 1
ATOM 616 C CA . ARG A 1 82 ? -0.680 -3.509 12.459 1.00 65.06 82 ARG A CA 1
ATOM 617 C C . ARG A 1 82 ? -0.295 -3.203 11.007 1.00 65.06 82 ARG A C 1
ATOM 619 O O . ARG A 1 82 ? 0.881 -2.974 10.744 1.00 65.06 82 ARG A O 1
ATOM 626 N N . MET A 1 83 ? -1.249 -3.192 10.072 1.00 64.25 83 MET A N 1
ATOM 627 C CA . MET A 1 83 ? -0.970 -2.864 8.664 1.00 64.25 83 MET A CA 1
ATOM 628 C C . MET A 1 83 ? -0.561 -1.391 8.501 1.00 64.25 83 MET A C 1
ATOM 630 O O . MET A 1 83 ? 0.355 -1.064 7.750 1.00 64.25 83 MET A O 1
ATOM 634 N N . GLN A 1 84 ? -1.198 -0.498 9.257 1.00 64.06 84 GLN A N 1
ATOM 635 C CA . GLN A 1 84 ? -0.845 0.916 9.329 1.00 64.06 84 GLN A CA 1
ATOM 636 C C . GLN A 1 84 ? 0.553 1.109 9.932 1.00 64.06 84 GLN A C 1
ATOM 638 O O . GLN A 1 84 ? 1.366 1.809 9.334 1.00 64.06 84 GLN A O 1
ATOM 643 N N . ASN A 1 85 ? 0.872 0.439 11.045 1.00 66.31 85 ASN A N 1
ATOM 644 C CA . ASN A 1 85 ? 2.209 0.485 11.653 1.00 66.31 85 ASN A CA 1
ATOM 645 C C . ASN A 1 85 ? 3.296 -0.005 10.691 1.00 66.31 85 ASN A C 1
ATOM 647 O O . ASN A 1 85 ? 4.347 0.616 10.567 1.00 66.31 85 ASN A O 1
ATOM 651 N N . LEU A 1 86 ? 3.014 -1.068 9.942 1.00 68.75 86 LEU A N 1
ATOM 652 C CA . LEU A 1 86 ? 3.905 -1.547 8.897 1.00 68.75 86 LEU A CA 1
ATOM 653 C C . LEU A 1 86 ? 4.114 -0.501 7.790 1.00 68.75 86 LEU A C 1
ATOM 655 O O . LEU A 1 86 ? 5.243 -0.294 7.361 1.00 68.75 86 LEU A O 1
ATOM 659 N N . ASN A 1 87 ? 3.062 0.177 7.321 1.00 66.12 87 ASN A N 1
ATOM 660 C CA . ASN A 1 87 ? 3.207 1.242 6.320 1.00 66.12 87 ASN A CA 1
ATOM 661 C C . ASN A 1 87 ? 4.093 2.387 6.835 1.00 66.12 87 ASN A C 1
ATOM 663 O O . ASN A 1 87 ? 4.908 2.920 6.082 1.00 66.12 87 ASN A O 1
ATOM 667 N N . ILE A 1 88 ? 3.964 2.727 8.120 1.00 67.50 88 ILE A N 1
ATOM 668 C CA . ILE A 1 88 ? 4.818 3.702 8.807 1.00 67.50 88 ILE A CA 1
ATOM 669 C C . ILE A 1 88 ? 6.281 3.225 8.827 1.00 67.50 88 ILE A C 1
ATOM 671 O O . ILE A 1 88 ? 7.178 3.972 8.438 1.00 67.50 88 ILE A O 1
ATOM 675 N N . GLU A 1 89 ? 6.534 1.970 9.206 1.00 67.75 89 GLU A N 1
ATOM 676 C CA . GLU A 1 89 ? 7.876 1.371 9.208 1.00 67.75 89 GLU A CA 1
ATOM 677 C C . GLU A 1 89 ? 8.498 1.307 7.804 1.00 67.75 89 GLU A C 1
ATOM 679 O O . GLU A 1 89 ? 9.677 1.621 7.621 1.00 67.75 89 GLU A O 1
ATOM 684 N N . LEU A 1 90 ? 7.709 0.944 6.789 1.00 69.12 90 LEU A N 1
ATOM 685 C CA . LEU A 1 90 ? 8.144 0.914 5.392 1.00 69.12 90 LEU A CA 1
ATOM 686 C C . LEU A 1 90 ? 8.499 2.315 4.887 1.00 69.12 90 LEU A C 1
ATOM 688 O O . LEU A 1 90 ? 9.512 2.473 4.200 1.00 69.12 90 LEU A O 1
ATOM 692 N N . LEU A 1 91 ? 7.714 3.334 5.251 1.00 67.00 91 LEU A N 1
ATOM 693 C CA . LEU A 1 91 ? 8.020 4.723 4.926 1.00 67.00 91 LEU A CA 1
ATOM 694 C C . LEU A 1 91 ? 9.321 5.166 5.607 1.00 67.00 91 LEU A C 1
ATOM 696 O O . LEU A 1 91 ? 10.199 5.692 4.929 1.00 67.00 91 LEU A O 1
ATOM 700 N N . HIS A 1 92 ? 9.502 4.885 6.901 1.00 65.12 92 HIS A N 1
ATOM 701 C CA . HIS A 1 92 ? 10.765 5.142 7.601 1.00 65.12 92 HIS A CA 1
ATOM 702 C C . HIS A 1 92 ? 11.953 4.435 6.932 1.00 65.12 92 HIS A C 1
ATOM 704 O O . HIS A 1 92 ? 13.011 5.038 6.760 1.00 65.12 92 HIS A O 1
ATOM 710 N N . SER A 1 93 ? 11.787 3.187 6.486 1.00 65.31 93 SER A N 1
ATOM 711 C CA . SER A 1 93 ? 12.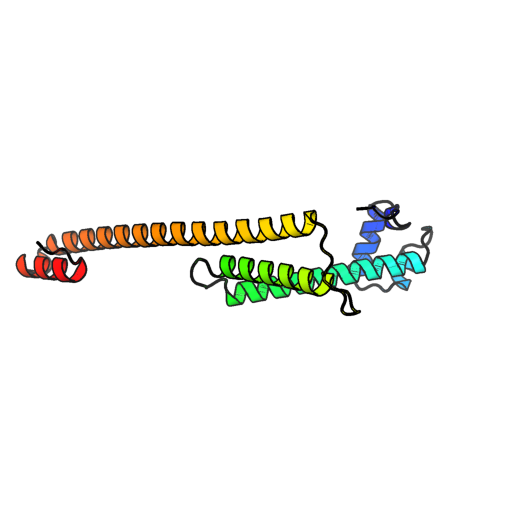832 2.462 5.754 1.00 65.31 93 SER A CA 1
ATOM 712 C C . SER A 1 93 ? 13.172 3.132 4.419 1.00 65.31 93 SER A C 1
ATOM 714 O O . SER A 1 93 ? 14.347 3.267 4.079 1.00 65.31 93 SER A O 1
ATOM 716 N N . ALA A 1 94 ? 12.168 3.584 3.662 1.00 67.62 94 ALA A N 1
ATOM 717 C CA . ALA A 1 94 ? 12.377 4.300 2.405 1.00 67.62 94 ALA A CA 1
ATOM 718 C C . ALA A 1 94 ? 13.102 5.638 2.623 1.00 67.62 94 ALA A C 1
ATOM 720 O O . ALA A 1 94 ? 14.031 5.959 1.883 1.00 67.62 94 ALA A O 1
ATOM 721 N N . ILE A 1 95 ? 12.725 6.365 3.675 1.00 68.38 95 ILE A N 1
ATOM 722 C CA . ILE A 1 95 ? 13.364 7.601 4.136 1.00 68.38 95 ILE A CA 1
ATOM 723 C C . ILE A 1 95 ? 14.839 7.361 4.480 1.00 68.38 95 ILE A C 1
ATOM 725 O O . ILE A 1 95 ? 15.710 8.068 3.983 1.00 68.38 95 ILE A O 1
ATOM 729 N N . MET A 1 96 ? 15.137 6.323 5.263 1.00 67.06 96 MET A N 1
ATOM 730 C CA . MET A 1 96 ? 16.510 5.965 5.630 1.00 67.06 96 MET A CA 1
ATOM 731 C C . MET A 1 96 ? 17.346 5.549 4.421 1.00 67.06 96 MET A C 1
ATOM 733 O O . MET A 1 96 ? 18.499 5.949 4.305 1.00 67.06 96 MET A O 1
ATOM 737 N N . LYS A 1 97 ? 16.777 4.776 3.488 1.00 65.25 97 LYS A N 1
ATOM 738 C CA . LYS A 1 97 ? 17.459 4.415 2.236 1.00 65.25 97 LYS A CA 1
ATOM 739 C C . LYS A 1 97 ? 17.759 5.645 1.390 1.00 65.25 97 LYS A C 1
ATOM 741 O O . LYS A 1 97 ? 18.848 5.737 0.838 1.00 65.25 97 LYS A O 1
ATOM 746 N N . LEU A 1 98 ? 16.818 6.586 1.297 1.00 67.19 98 LEU A N 1
ATOM 747 C CA . LEU A 1 98 ? 17.049 7.859 0.618 1.00 67.19 98 LEU A CA 1
ATOM 748 C C . LEU A 1 98 ? 18.179 8.637 1.301 1.00 67.19 98 LEU A C 1
ATOM 750 O O . LEU A 1 98 ? 19.047 9.157 0.610 1.00 67.19 98 LEU A O 1
ATOM 754 N N . TRP A 1 99 ? 18.207 8.646 2.636 1.00 65.38 99 TRP A N 1
ATOM 755 C CA . TRP A 1 99 ? 19.246 9.324 3.405 1.00 65.38 99 TRP A CA 1
ATOM 756 C C . TRP A 1 99 ? 20.638 8.719 3.186 1.00 65.38 99 TRP A C 1
ATOM 758 O O . TRP A 1 99 ? 21.584 9.437 2.877 1.00 65.38 99 TRP A O 1
ATOM 768 N N . LEU A 1 100 ? 20.746 7.391 3.262 1.00 66.88 100 LEU A N 1
ATOM 769 C CA . LEU A 1 100 ? 21.994 6.658 3.031 1.00 66.88 100 LEU A CA 1
ATOM 770 C C . LEU A 1 100 ? 22.490 6.807 1.585 1.00 66.88 100 LEU A C 1
ATOM 772 O O . LEU A 1 100 ? 23.684 6.962 1.354 1.00 66.88 100 LEU A O 1
ATOM 776 N N . ASN A 1 101 ? 21.578 6.799 0.609 1.00 64.69 101 ASN A N 1
ATOM 777 C CA . ASN A 1 101 ? 21.929 6.936 -0.806 1.00 64.69 101 ASN A CA 1
ATOM 778 C C . ASN A 1 101 ? 22.280 8.379 -1.204 1.00 64.69 101 ASN A C 1
ATOM 780 O O . ASN A 1 101 ? 22.961 8.576 -2.209 1.00 64.69 101 ASN A O 1
ATOM 784 N N . ALA A 1 102 ? 21.841 9.380 -0.434 1.00 62.66 102 ALA A N 1
ATOM 785 C CA . ALA A 1 102 ? 22.206 10.781 -0.641 1.00 62.66 102 ALA A CA 1
ATOM 786 C C . ALA A 1 102 ? 23.665 11.091 -0.245 1.00 62.66 102 ALA A C 1
ATOM 788 O O . ALA A 1 102 ? 24.197 12.108 -0.680 1.00 62.66 102 ALA A O 1
ATOM 789 N N . GLY A 1 103 ? 24.328 10.214 0.523 1.00 57.78 103 GLY A N 1
ATOM 790 C CA . GLY A 1 103 ? 25.754 10.319 0.886 1.00 57.78 103 GLY A CA 1
ATOM 791 C C . GLY A 1 103 ? 26.751 9.946 -0.223 1.00 57.78 103 GLY A C 1
ATOM 792 O O . GLY A 1 103 ? 27.955 10.113 -0.050 1.00 57.78 103 GLY A O 1
ATOM 793 N N . GLY A 1 104 ? 26.284 9.447 -1.374 1.00 53.97 104 GLY A N 1
ATOM 794 C CA . GLY A 1 104 ? 27.161 8.951 -2.443 1.00 53.97 104 GLY A CA 1
ATOM 795 C C . GLY A 1 104 ? 27.989 7.714 -2.043 1.00 53.97 104 GLY A C 1
ATOM 796 O O . GLY A 1 104 ? 28.063 7.330 -0.879 1.00 53.97 104 GLY A O 1
ATOM 797 N N . GLN A 1 105 ? 28.612 7.049 -3.023 1.00 51.25 105 GLN A N 1
ATOM 798 C CA . GLN A 1 105 ? 29.479 5.877 -2.777 1.00 51.25 105 GLN A CA 1
ATOM 799 C C . GLN A 1 105 ? 30.872 6.250 -2.227 1.00 51.25 105 GLN A C 1
ATOM 801 O O . GLN A 1 105 ? 31.599 5.364 -1.789 1.00 51.25 105 GLN A O 1
ATOM 806 N N . ASP A 1 106 ? 31.210 7.544 -2.190 1.00 51.69 106 ASP A N 1
ATOM 807 C CA . ASP A 1 106 ? 32.556 8.052 -1.878 1.00 51.69 106 ASP A CA 1
ATOM 808 C C . ASP A 1 106 ? 32.683 8.685 -0.475 1.00 51.69 106 ASP A C 1
ATOM 810 O O . ASP A 1 106 ? 33.669 9.360 -0.183 1.00 51.69 106 ASP A O 1
ATOM 814 N N . GLY A 1 107 ? 31.705 8.483 0.418 1.00 52.97 107 GLY A N 1
ATOM 815 C CA . GLY A 1 107 ? 31.786 8.955 1.809 1.00 52.97 107 GLY A CA 1
ATOM 816 C C . GLY A 1 107 ? 31.680 10.476 1.985 1.00 52.97 107 GLY A C 1
ATOM 817 O O . GLY A 1 107 ? 32.133 11.006 2.999 1.00 52.97 107 GLY A O 1
ATOM 818 N N . GLY A 1 108 ? 31.098 11.179 1.009 1.00 53.97 108 GLY A N 1
ATOM 819 C CA . GLY A 1 108 ? 30.769 12.599 1.132 1.00 53.97 108 GLY A CA 1
ATOM 820 C C . GLY A 1 108 ? 29.585 12.829 2.074 1.00 53.97 108 GLY A C 1
ATOM 821 O O . GLY A 1 108 ? 28.737 11.952 2.252 1.00 53.97 108 GLY A O 1
ATOM 822 N N . GLU A 1 109 ? 29.509 14.014 2.686 1.00 57.62 109 GLU A N 1
ATOM 823 C CA . GLU A 1 109 ? 28.333 14.382 3.477 1.00 57.62 109 GLU A CA 1
ATOM 824 C C . GLU A 1 109 ? 27.064 14.307 2.607 1.00 57.62 109 GLU A C 1
ATOM 826 O O . GLU A 1 109 ? 27.086 14.772 1.462 1.00 57.62 109 GLU A O 1
ATOM 831 N N . PRO A 1 110 ? 25.956 13.735 3.120 1.00 58.91 110 PRO A N 1
ATOM 832 C CA . PRO A 1 110 ? 24.708 13.662 2.379 1.00 58.91 110 PRO A CA 1
ATOM 833 C C . PRO A 1 110 ? 24.238 15.060 1.982 1.00 58.91 110 PRO A C 1
ATOM 835 O O . PRO A 1 110 ? 23.829 15.861 2.825 1.00 58.91 110 PRO A O 1
ATOM 838 N N . HIS A 1 111 ? 24.288 15.360 0.687 1.00 61.81 111 HIS A N 1
ATOM 839 C CA . HIS A 1 111 ? 23.863 16.655 0.180 1.00 61.81 111 HIS A CA 1
ATOM 840 C C . HIS A 1 111 ? 22.378 16.574 -0.166 1.00 61.81 111 HIS A C 1
ATOM 842 O O . HIS A 1 111 ? 21.995 16.026 -1.200 1.00 61.81 111 HIS A O 1
ATOM 848 N N . PHE A 1 112 ? 21.526 17.108 0.708 1.00 62.31 112 PHE A N 1
ATOM 849 C CA . PHE A 1 112 ? 20.099 17.220 0.422 1.00 62.31 112 PHE A CA 1
ATOM 850 C C . PHE A 1 112 ? 19.766 18.589 -0.157 1.00 62.31 112 PHE A C 1
ATOM 852 O O . PHE A 1 112 ? 20.188 19.621 0.370 1.00 62.31 112 PHE A O 1
ATOM 859 N N . ASP A 1 113 ? 18.942 18.603 -1.202 1.00 67.88 113 ASP A N 1
ATOM 860 C CA . ASP A 1 113 ? 18.215 19.810 -1.575 1.00 67.88 113 ASP A CA 1
ATOM 861 C C . ASP A 1 113 ? 17.245 20.170 -0.423 1.00 67.88 113 ASP A C 1
ATOM 863 O O . ASP A 1 113 ? 16.569 19.279 0.113 1.00 67.88 113 ASP A O 1
ATOM 867 N N . PRO A 1 114 ? 17.130 21.449 -0.018 1.00 67.19 114 PRO A N 1
ATOM 868 C CA . PRO A 1 114 ? 16.139 21.900 0.962 1.00 67.19 114 PRO A CA 1
ATOM 869 C C . PRO A 1 114 ? 14.711 21.393 0.700 1.00 67.19 114 PRO A C 1
ATOM 871 O O . PRO A 1 114 ? 13.955 21.129 1.638 1.00 67.19 114 PRO A O 1
ATOM 874 N N . LYS A 1 115 ? 14.333 21.209 -0.569 1.00 65.25 115 LYS A N 1
ATOM 875 C CA . LYS A 1 115 ? 13.039 20.654 -0.971 1.00 65.25 115 LYS A CA 1
ATOM 876 C C . LYS A 1 115 ? 12.888 19.181 -0.591 1.00 65.25 115 LYS A C 1
ATOM 878 O O . LYS A 1 115 ? 11.809 18.786 -0.146 1.00 65.25 115 LYS A O 1
ATOM 883 N N . ASP A 1 116 ? 13.947 18.389 -0.730 1.00 65.50 116 ASP A N 1
ATOM 884 C CA . ASP A 1 116 ? 13.939 16.969 -0.371 1.00 65.50 116 ASP A CA 1
ATOM 885 C C . ASP A 1 116 ? 13.841 16.803 1.148 1.00 65.50 116 ASP A C 1
ATOM 887 O O . ASP A 1 116 ? 13.047 15.992 1.628 1.00 65.50 116 ASP A O 1
ATOM 891 N N . LEU A 1 117 ? 14.540 17.649 1.916 1.00 65.31 117 LEU A N 1
ATOM 892 C CA . LEU A 1 117 ? 14.394 17.715 3.376 1.00 65.31 117 LEU A CA 1
ATOM 893 C C . LEU A 1 117 ? 12.976 18.109 3.796 1.00 65.31 117 LEU A C 1
ATOM 895 O O . LEU A 1 117 ? 12.424 17.531 4.731 1.00 65.31 117 LEU A O 1
ATOM 899 N N . MET A 1 118 ? 12.354 19.060 3.100 1.00 69.19 118 MET A N 1
ATOM 900 C CA . MET A 1 118 ? 10.977 19.464 3.385 1.00 69.19 118 MET A CA 1
ATOM 901 C C . MET A 1 118 ? 9.975 18.348 3.063 1.00 69.19 118 MET A C 1
ATOM 903 O O . MET A 1 118 ? 9.055 18.103 3.850 1.00 69.19 118 MET A O 1
ATOM 907 N N . MET A 1 119 ? 10.145 17.645 1.938 1.00 71.75 119 MET A N 1
ATOM 908 C CA . MET A 1 119 ? 9.328 16.473 1.602 1.00 71.75 119 MET A CA 1
ATOM 909 C C . MET A 1 119 ? 9.497 15.371 2.648 1.00 71.75 119 MET A C 1
ATOM 911 O O . MET A 1 119 ? 8.510 14.762 3.061 1.00 71.75 119 MET A O 1
ATOM 915 N N . LEU A 1 120 ? 10.723 15.172 3.132 1.00 66.19 120 LEU A N 1
ATOM 916 C CA . LEU A 1 120 ? 11.048 14.208 4.171 1.00 66.19 120 LEU A CA 1
ATOM 917 C C . LEU A 1 120 ? 10.400 14.550 5.517 1.00 66.19 120 LEU A C 1
ATOM 919 O O . LEU A 1 120 ? 9.710 13.719 6.107 1.00 66.19 120 LEU A O 1
ATOM 923 N N . ALA A 1 121 ? 10.555 15.792 5.973 1.00 69.19 121 ALA A N 1
ATOM 924 C CA . ALA A 1 121 ? 9.930 16.289 7.193 1.00 69.19 121 ALA A CA 1
ATOM 925 C C . ALA A 1 121 ? 8.398 16.209 7.115 1.00 69.19 121 ALA A C 1
ATOM 927 O O . ALA A 1 121 ? 7.741 15.813 8.077 1.00 69.19 121 ALA A O 1
ATOM 928 N N . SER A 1 122 ? 7.824 16.512 5.948 1.00 72.25 122 SER A N 1
ATOM 929 C CA . SER A 1 122 ? 6.381 16.401 5.708 1.00 72.25 122 SER A CA 1
ATOM 930 C C . SER A 1 122 ? 5.903 14.950 5.758 1.00 72.25 122 SER A C 1
ATOM 932 O O . SER A 1 122 ? 4.861 14.663 6.347 1.00 72.25 122 SER A O 1
ATOM 934 N N . ALA A 1 123 ? 6.669 14.021 5.181 1.00 70.00 123 ALA A N 1
ATOM 935 C CA . ALA A 1 123 ? 6.381 12.593 5.242 1.00 70.00 123 ALA A CA 1
ATOM 936 C C . ALA A 1 123 ? 6.400 12.080 6.693 1.00 70.00 123 ALA A C 1
ATOM 938 O O . ALA A 1 123 ? 5.463 11.399 7.113 1.00 70.00 123 ALA A O 1
ATOM 939 N N . LEU A 1 124 ? 7.400 12.479 7.488 1.00 64.81 124 LEU A N 1
ATOM 940 C CA . LEU A 1 124 ? 7.487 12.157 8.918 1.00 64.81 124 LEU A CA 1
ATOM 941 C C . LEU A 1 124 ? 6.318 12.751 9.719 1.00 64.81 124 LEU A C 1
ATOM 943 O O . LEU A 1 124 ? 5.670 12.042 10.489 1.00 64.81 124 LEU A O 1
ATOM 947 N N . ALA A 1 125 ? 5.987 14.027 9.506 1.00 71.00 125 ALA A N 1
ATOM 948 C CA . ALA A 1 125 ? 4.895 14.696 10.213 1.00 71.00 125 ALA A CA 1
ATOM 949 C C . ALA A 1 125 ? 3.524 14.070 9.908 1.00 71.00 125 ALA A C 1
ATOM 951 O O . ALA A 1 125 ? 2.712 13.862 10.812 1.00 71.00 125 ALA A O 1
ATOM 952 N N . ASN A 1 126 ? 3.267 13.730 8.642 1.00 74.38 126 ASN A N 1
ATOM 953 C CA . ASN A 1 126 ? 2.025 13.069 8.241 1.00 74.38 126 ASN A CA 1
ATOM 954 C C . ASN A 1 126 ? 1.913 11.657 8.833 1.00 74.38 126 ASN A C 1
ATOM 956 O O . ASN A 1 126 ? 0.830 11.256 9.249 1.00 74.38 126 ASN A O 1
ATOM 960 N N . THR A 1 127 ? 3.033 10.945 8.940 1.00 66.75 127 THR A N 1
ATOM 961 C CA . THR A 1 127 ? 3.124 9.618 9.569 1.00 66.75 127 THR A CA 1
ATOM 962 C C . THR A 1 127 ? 2.812 9.678 11.062 1.00 66.75 127 THR A C 1
ATOM 964 O O . THR A 1 127 ? 1.982 8.915 11.554 1.00 66.75 127 THR A O 1
ATOM 967 N N . ALA A 1 128 ? 3.414 10.626 11.785 1.00 68.69 128 ALA A N 1
ATOM 968 C CA . ALA A 1 128 ? 3.143 10.828 13.206 1.00 68.69 128 ALA A CA 1
ATOM 969 C C . ALA A 1 128 ? 1.671 11.201 13.459 1.00 68.69 128 ALA A C 1
ATOM 971 O O . ALA A 1 128 ? 1.043 10.675 14.378 1.00 68.69 128 ALA A O 1
ATOM 972 N N . ARG A 1 129 ? 1.094 12.061 12.607 1.00 73.25 129 ARG A N 1
ATOM 973 C CA . ARG A 1 129 ? -0.329 12.424 12.677 1.00 73.25 129 ARG A CA 1
ATOM 974 C C . ARG A 1 129 ? -1.233 11.217 12.429 1.00 73.25 129 ARG A C 1
ATOM 976 O O . ARG A 1 129 ? -2.170 11.015 13.191 1.00 73.25 129 ARG A O 1
ATOM 983 N N . ALA A 1 130 ? -0.933 10.411 11.411 1.00 70.44 130 ALA A N 1
ATOM 984 C CA . ALA A 1 130 ? -1.691 9.200 11.109 1.00 70.44 130 ALA A CA 1
ATOM 985 C C . ALA A 1 130 ? -1.671 8.205 12.282 1.00 70.44 130 ALA A C 1
ATOM 987 O O . ALA A 1 130 ? -2.717 7.676 12.639 1.00 70.44 130 ALA A O 1
ATOM 988 N N . SER A 1 131 ? -0.513 8.019 12.925 1.00 69.25 131 SER A N 1
ATOM 989 C CA . SER A 1 131 ? -0.377 7.175 14.122 1.00 69.25 131 SER A CA 1
ATOM 990 C C . SER A 1 131 ? -1.234 7.673 15.293 1.00 69.25 131 SER A C 1
ATOM 992 O O . SER A 1 131 ? -1.945 6.894 15.926 1.00 69.25 131 SER A O 1
ATOM 994 N N . LYS A 1 132 ? -1.231 8.988 15.548 1.00 73.69 132 LYS A N 1
ATOM 995 C CA . LYS A 1 132 ? -2.047 9.595 16.608 1.00 73.69 132 LYS A CA 1
ATOM 996 C C . LYS A 1 132 ? -3.546 9.429 16.349 1.00 73.69 132 LYS A C 1
ATOM 998 O O . LYS A 1 132 ? -4.267 8.988 17.236 1.00 73.69 132 LYS A O 1
ATOM 1003 N N . THR A 1 133 ? -4.004 9.752 15.140 1.00 75.25 133 THR A N 1
ATOM 1004 C CA . THR A 1 133 ? -5.415 9.595 14.763 1.00 75.25 133 THR A CA 1
ATOM 1005 C C . THR A 1 133 ? -5.861 8.137 14.871 1.00 75.25 133 THR A C 1
ATOM 1007 O O . THR A 1 133 ? -6.972 7.877 15.318 1.00 75.25 133 THR A O 1
ATOM 1010 N N . ASP A 1 134 ? -5.000 7.178 14.523 1.00 69.75 134 ASP A N 1
ATOM 1011 C CA . ASP A 1 134 ? -5.312 5.752 14.666 1.00 69.75 134 ASP A CA 1
ATOM 1012 C C . ASP A 1 134 ? -5.475 5.333 16.135 1.00 69.75 134 ASP A C 1
ATOM 1014 O O . ASP A 1 134 ? -6.424 4.628 16.474 1.00 69.75 134 ASP A O 1
ATOM 1018 N N . ALA A 1 135 ? -4.593 5.808 17.020 1.00 73.38 135 ALA A N 1
ATOM 1019 C CA . ALA A 1 135 ? -4.706 5.551 18.454 1.00 73.38 135 ALA A CA 1
ATOM 1020 C C . ALA A 1 135 ? -6.016 6.113 19.038 1.00 73.38 135 ALA A C 1
ATOM 1022 O O . ALA A 1 135 ? -6.709 5.405 19.766 1.00 73.38 135 ALA A O 1
ATOM 1023 N N . GLU A 1 136 ? -6.389 7.338 18.657 1.00 79.31 136 GLU A N 1
ATOM 1024 C CA . GLU A 1 136 ? -7.641 7.982 19.081 1.00 79.31 136 GLU A CA 1
ATOM 1025 C C . GLU A 1 136 ? -8.877 7.214 18.582 1.00 79.31 136 GLU A C 1
ATOM 1027 O O . GLU A 1 136 ? -9.788 6.928 19.358 1.00 79.31 136 GLU A O 1
ATOM 1032 N N . TYR A 1 137 ? -8.903 6.821 17.303 1.00 75.62 137 TYR A N 1
ATOM 1033 C CA . TYR A 1 137 ? -9.993 6.005 16.753 1.00 75.62 137 TYR A CA 1
ATOM 1034 C C . TYR A 1 137 ? -10.100 4.643 17.444 1.00 75.62 137 TYR A C 1
ATOM 1036 O O . TYR A 1 137 ? -11.205 4.142 17.653 1.00 75.62 137 TYR A O 1
ATOM 1044 N N . ARG A 1 138 ? -8.970 4.032 17.810 1.00 75.50 138 ARG A N 1
ATOM 1045 C CA . ARG A 1 138 ? -8.951 2.741 18.504 1.00 75.50 138 ARG A CA 1
ATOM 1046 C C . ARG A 1 138 ? -9.528 2.847 19.908 1.00 75.50 138 ARG A C 1
ATOM 1048 O O . ARG A 1 138 ? -10.385 2.043 20.254 1.00 75.50 138 ARG A O 1
ATOM 1055 N N . GLU A 1 139 ? -9.115 3.853 20.672 1.00 81.69 139 GLU A N 1
ATOM 1056 C CA . GLU A 1 139 ? -9.657 4.118 22.007 1.00 81.69 139 GLU A CA 1
ATOM 1057 C C . GLU A 1 139 ? -11.174 4.358 21.953 1.00 81.69 139 GLU A C 1
ATOM 1059 O O . GLU A 1 139 ? -11.933 3.777 22.730 1.00 81.69 139 GLU A O 1
ATOM 1064 N N . GLN A 1 140 ? -11.638 5.138 20.970 1.00 82.50 140 GLN A N 1
ATOM 1065 C CA . GLN A 1 140 ? -13.067 5.359 20.741 1.00 82.50 140 GLN A CA 1
ATOM 1066 C C . GLN A 1 140 ? -13.806 4.056 20.418 1.00 82.50 140 GLN A C 1
ATOM 1068 O O . GLN A 1 140 ? -14.858 3.784 20.995 1.00 82.50 140 GLN A O 1
ATOM 1073 N N . MET A 1 141 ? -13.262 3.229 19.526 1.00 79.19 141 MET A N 1
ATOM 1074 C CA . MET A 1 141 ? -13.878 1.954 19.159 1.00 79.19 141 MET A CA 1
ATOM 1075 C C . MET A 1 141 ? -13.904 0.959 20.320 1.00 79.19 141 MET A C 1
ATOM 1077 O O . MET A 1 141 ? -14.925 0.308 20.526 1.00 79.19 141 MET A O 1
ATOM 1081 N N . GLU A 1 142 ? -12.828 0.847 21.099 1.00 84.56 142 GLU A N 1
ATOM 1082 C CA . GLU A 1 142 ? -12.789 0.001 22.297 1.00 84.56 142 GLU A CA 1
ATOM 1083 C C . GLU A 1 142 ? -13.805 0.464 23.344 1.00 84.56 142 GLU A C 1
ATOM 1085 O O . GLU A 1 142 ? -14.496 -0.367 23.934 1.00 84.56 142 GLU A O 1
ATOM 1090 N N . SER A 1 143 ? -13.950 1.779 23.530 1.00 85.69 143 SER A N 1
ATOM 1091 C CA . SER A 1 143 ? -14.975 2.364 24.397 1.00 85.69 143 SER A CA 1
ATOM 1092 C C . SER A 1 143 ? -16.388 2.014 23.920 1.00 85.69 143 SER A C 1
ATOM 1094 O O . SER A 1 143 ? -17.188 1.495 24.695 1.00 85.69 143 SER A O 1
ATOM 1096 N N . LEU A 1 144 ? -16.678 2.184 22.625 1.00 86.38 144 LEU A N 1
ATOM 1097 C CA . LEU A 1 144 ? -17.978 1.838 22.039 1.00 86.38 144 LEU A CA 1
ATOM 1098 C C . LEU A 1 144 ? -18.292 0.341 22.147 1.00 86.38 144 LEU A C 1
ATOM 1100 O O . LEU A 1 144 ? -19.431 -0.035 22.415 1.00 86.38 144 LEU A O 1
ATOM 1104 N N . VAL A 1 145 ? -17.301 -0.525 21.928 1.00 86.94 145 VAL A N 1
ATOM 1105 C CA . VAL A 1 145 ? -17.466 -1.978 22.078 1.00 86.94 145 VAL A CA 1
ATOM 1106 C C . VAL A 1 145 ? -17.729 -2.338 23.536 1.00 86.94 145 VAL A C 1
ATOM 1108 O O . VAL A 1 145 ? -18.619 -3.141 23.804 1.00 86.94 145 VAL A O 1
ATOM 1111 N N . ARG A 1 146 ? -17.000 -1.728 24.476 1.00 86.31 146 ARG A N 1
ATOM 1112 C CA . ARG A 1 146 ? -17.209 -1.935 25.912 1.00 86.31 146 ARG A CA 1
ATOM 1113 C C . ARG A 1 146 ? -18.610 -1.504 26.337 1.00 86.31 146 ARG A C 1
ATOM 1115 O O . ARG A 1 146 ? -19.301 -2.302 26.954 1.00 86.31 146 ARG A O 1
ATOM 1122 N N . GLN A 1 147 ? -19.050 -0.314 25.928 1.00 87.88 147 GLN A N 1
ATOM 1123 C CA . GLN A 1 147 ? -20.399 0.190 26.202 1.00 87.88 147 GLN A CA 1
ATOM 1124 C C . GLN A 1 147 ? -21.475 -0.755 25.664 1.00 87.88 147 GLN A C 1
ATOM 1126 O O . GLN A 1 147 ? -22.358 -1.168 26.407 1.00 87.88 147 GLN A O 1
ATOM 1131 N N . LYS A 1 148 ? -21.367 -1.177 24.397 1.00 88.44 148 LYS A N 1
ATOM 1132 C CA . LYS A 1 148 ? -22.318 -2.133 23.809 1.00 88.44 148 LYS A CA 1
ATOM 1133 C C . LYS A 1 148 ? -22.334 -3.467 24.546 1.00 88.44 148 LYS A C 1
ATOM 1135 O O . LYS A 1 148 ? -23.398 -4.038 24.751 1.00 88.44 148 LYS A O 1
ATOM 1140 N N . LEU A 1 149 ? -21.169 -3.969 24.952 1.00 87.56 149 LEU A N 1
ATOM 1141 C CA . LEU A 1 149 ? -21.079 -5.219 25.699 1.00 87.56 149 LEU A CA 1
ATOM 1142 C C . LEU A 1 149 ? -21.711 -5.083 27.090 1.00 87.56 149 LEU A C 1
ATOM 1144 O O . LEU A 1 149 ? -22.434 -5.978 27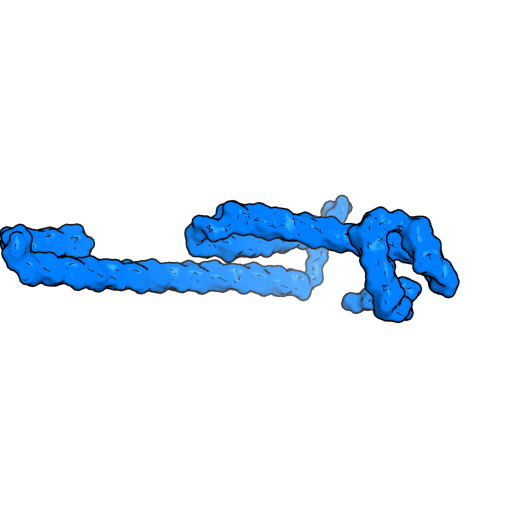.514 1.00 87.56 149 LEU A O 1
ATOM 1148 N N . GLU A 1 150 ? -21.471 -3.972 27.785 1.00 87.94 150 GLU A N 1
ATOM 1149 C CA . GLU A 1 150 ? -22.097 -3.664 29.074 1.00 87.94 150 GLU A CA 1
ATOM 1150 C C . GLU A 1 150 ? -23.625 -3.564 28.944 1.00 87.94 150 GLU A C 1
ATOM 1152 O O . GLU A 1 150 ? -24.342 -4.174 29.739 1.00 87.94 150 GLU A O 1
ATOM 1157 N N . GLU A 1 151 ? -24.129 -2.889 27.907 1.00 88.31 151 GLU A N 1
ATOM 1158 C CA . GLU A 1 151 ? -25.561 -2.802 27.593 1.00 88.31 151 GLU A CA 1
ATOM 1159 C C . GLU A 1 151 ? -26.171 -4.179 27.296 1.00 88.31 151 GLU A C 1
ATOM 1161 O O . GLU A 1 151 ? -27.192 -4.547 27.878 1.00 88.31 151 GLU A O 1
ATOM 1166 N N . GLU A 1 152 ? -25.539 -4.978 26.433 1.00 88.50 152 GLU A N 1
ATOM 1167 C CA . GLU A 1 152 ? -25.997 -6.333 26.113 1.00 88.50 152 GLU A CA 1
ATOM 1168 C C . GLU A 1 152 ? -25.993 -7.246 27.345 1.00 88.50 152 GLU A C 1
ATOM 1170 O O . GLU A 1 152 ? -26.906 -8.053 27.534 1.00 88.50 152 GLU A O 1
ATOM 1175 N N . MET A 1 153 ? -24.971 -7.138 28.196 1.00 85.56 153 MET A N 1
ATOM 1176 C CA . MET A 1 153 ? -24.877 -7.905 29.437 1.00 85.56 153 MET A CA 1
ATOM 1177 C C . MET A 1 153 ? -25.949 -7.475 30.438 1.00 85.56 153 MET A C 1
ATOM 1179 O O . MET A 1 153 ? -26.572 -8.338 31.057 1.00 85.56 153 MET A O 1
ATOM 1183 N N . ALA A 1 154 ? -26.217 -6.174 30.563 1.00 85.94 154 ALA A N 1
ATOM 1184 C CA . ALA A 1 154 ? -27.305 -5.661 31.387 1.00 85.94 154 ALA A CA 1
ATOM 1185 C C . ALA A 1 154 ? -28.669 -6.176 30.899 1.00 85.94 154 ALA A C 1
ATOM 1187 O O . ALA A 1 154 ? -29.441 -6.691 31.705 1.00 85.94 154 ALA A O 1
ATOM 1188 N N . GLN A 1 155 ? -28.927 -6.142 29.587 1.00 88.44 155 GLN A N 1
ATOM 1189 C CA . GLN A 1 155 ? -30.166 -6.663 28.995 1.00 88.44 155 GLN A CA 1
ATOM 1190 C C . GLN A 1 155 ? -30.334 -8.169 29.228 1.00 88.44 155 GLN A C 1
ATOM 1192 O O . GLN A 1 155 ? -31.417 -8.626 29.593 1.00 88.44 155 GLN A O 1
ATOM 1197 N N . LYS A 1 156 ? -29.263 -8.956 29.058 1.00 86.75 156 LYS A N 1
ATOM 1198 C CA . LYS A 1 156 ? -29.285 -10.402 29.336 1.00 86.75 156 LYS A CA 1
ATOM 1199 C C . LYS A 1 156 ? -29.537 -10.686 30.816 1.00 86.75 156 LYS A C 1
ATOM 1201 O O . LYS A 1 156 ? -30.295 -11.599 31.131 1.00 86.75 156 LYS A O 1
ATOM 1206 N N . LEU A 1 157 ? -28.941 -9.905 31.718 1.00 84.31 157 LEU A N 1
ATOM 1207 C CA . LEU A 1 157 ? -29.194 -10.021 33.155 1.00 84.31 157 LEU A CA 1
ATOM 1208 C C . LEU A 1 157 ? -30.641 -9.675 33.508 1.00 84.31 157 LEU A C 1
ATOM 1210 O O . LEU A 1 157 ? -31.243 -10.393 34.301 1.00 84.31 157 LEU A O 1
ATOM 1214 N N . ASP A 1 158 ? -31.219 -8.638 32.902 1.00 84.81 158 ASP A N 1
ATOM 1215 C CA . ASP A 1 158 ? -32.624 -8.282 33.118 1.00 84.81 158 ASP A CA 1
ATOM 1216 C C . ASP A 1 158 ? -33.574 -9.365 32.586 1.00 84.81 158 ASP A C 1
ATOM 1218 O O . ASP A 1 158 ? -34.549 -9.704 33.255 1.00 84.81 158 ASP A O 1
ATOM 1222 N N . ALA A 1 159 ? -33.262 -9.982 31.442 1.00 86.19 159 ALA A N 1
ATOM 1223 C CA . ALA A 1 159 ? -34.025 -11.118 30.924 1.00 86.19 159 ALA A CA 1
ATOM 1224 C C . ALA A 1 159 ? -33.981 -12.327 31.878 1.00 86.19 159 ALA A C 1
ATOM 1226 O O . ALA A 1 159 ? -35.019 -12.916 32.177 1.00 86.19 159 ALA A O 1
ATOM 1227 N N . VAL A 1 160 ? -32.800 -12.660 32.416 1.00 83.81 160 VAL A N 1
ATOM 1228 C CA . VAL A 1 160 ? -32.636 -13.727 33.422 1.00 83.81 160 VAL A CA 1
ATOM 1229 C C . VAL A 1 160 ? -33.360 -13.381 34.726 1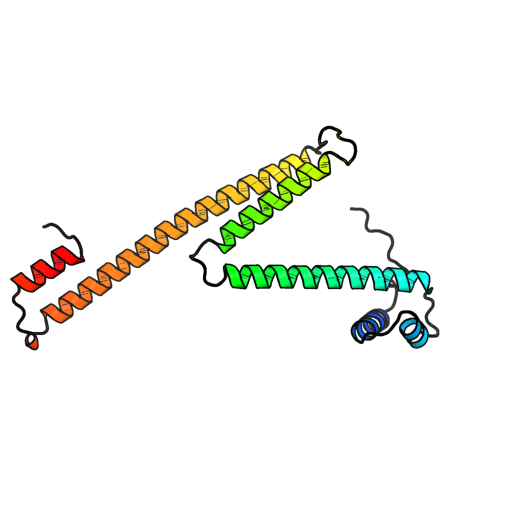.00 83.81 160 VAL A C 1
ATOM 1231 O O . VAL A 1 160 ? -33.947 -14.257 35.354 1.00 83.81 160 VAL A O 1
ATOM 1234 N N . ALA A 1 161 ? -33.362 -12.110 35.128 1.00 80.62 161 ALA A N 1
ATOM 1235 C CA . ALA A 1 161 ? -34.058 -11.648 36.325 1.00 80.62 161 ALA A CA 1
ATOM 1236 C C . ALA A 1 161 ? -35.586 -11.746 36.208 1.00 80.62 161 ALA A C 1
ATOM 1238 O O . ALA A 1 161 ? -36.275 -11.981 37.202 1.00 80.62 161 ALA A O 1
ATOM 1239 N N . GLN A 1 162 ? -36.119 -11.553 35.001 1.00 81.31 162 GLN A N 1
ATOM 1240 C CA . GLN A 1 162 ? -37.549 -11.661 34.711 1.00 81.31 162 GLN A CA 1
ATOM 1241 C C . GLN A 1 162 ? -38.011 -13.113 34.529 1.00 81.31 162 GLN A C 1
ATOM 1243 O O . GLN A 1 162 ? -39.202 -13.399 34.694 1.00 81.31 162 GLN A O 1
ATOM 1248 N N . ASP A 1 163 ? -37.093 -14.038 34.237 1.00 81.56 163 ASP A N 1
ATOM 1249 C CA . ASP A 1 163 ? -37.393 -15.460 34.114 1.00 81.56 163 ASP A CA 1
ATOM 1250 C C . ASP A 1 163 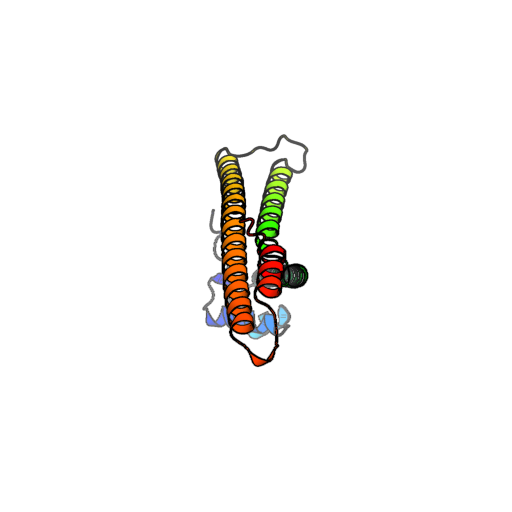? -37.582 -16.124 35.490 1.00 81.56 163 ASP A C 1
ATOM 1252 O O . ASP A 1 163 ? -36.665 -16.657 36.120 1.00 81.56 163 ASP A O 1
ATOM 1256 N N . LYS A 1 164 ? -38.839 -16.132 35.946 1.00 71.62 164 LYS A N 1
ATOM 1257 C CA . LYS A 1 164 ? -39.259 -16.766 37.206 1.00 71.62 164 LYS A CA 1
ATOM 1258 C C . LYS A 1 164 ? -39.025 -18.284 37.241 1.00 71.62 164 LYS A C 1
ATOM 1260 O O . LYS A 1 164 ? -39.064 -18.852 38.331 1.00 71.62 164 LYS A O 1
ATOM 1265 N N . SER A 1 165 ? -38.788 -18.945 36.101 1.00 73.00 165 SER A N 1
ATOM 1266 C CA . SER A 1 165 ? -38.553 -20.397 36.046 1.00 73.00 165 SER A CA 1
ATOM 1267 C C . SER A 1 165 ? -37.182 -20.806 36.598 1.00 73.00 165 SER A C 1
ATOM 1269 O O . SER A 1 165 ? -37.023 -21.930 37.069 1.00 73.00 165 SER A O 1
ATOM 1271 N N . GLN A 1 166 ? -36.219 -19.879 36.619 1.00 73.31 166 GLN A N 1
ATOM 1272 C CA . GLN A 1 166 ? -34.858 -20.120 37.110 1.00 73.31 166 GLN A CA 1
ATOM 1273 C C . GLN A 1 166 ? -34.752 -20.104 38.645 1.00 73.31 166 GLN A C 1
ATOM 1275 O O . GLN A 1 166 ? -33.726 -20.500 39.194 1.00 73.31 166 GLN A O 1
ATOM 1280 N N . GLY A 1 167 ? -35.782 -19.629 39.359 1.00 76.94 167 GLY A N 1
ATOM 1281 C CA . GLY A 1 167 ? -35.809 -19.618 40.829 1.00 76.94 167 GLY A CA 1
ATOM 1282 C C . GLY A 1 167 ? -34.739 -18.737 41.494 1.00 76.94 167 GLY A C 1
ATOM 1283 O O . GLY A 1 167 ? -34.442 -18.916 42.675 1.00 76.94 167 GLY A O 1
ATOM 1284 N N . LEU A 1 168 ? -34.141 -17.795 40.757 1.00 80.31 168 LEU A N 1
ATOM 1285 C CA . LEU A 1 168 ? -33.092 -16.915 41.272 1.00 80.31 168 LEU A CA 1
ATOM 1286 C C . LEU A 1 168 ? -33.678 -15.843 42.197 1.00 80.31 168 LEU A C 1
ATOM 1288 O O . LEU A 1 168 ? -34.639 -15.154 41.856 1.00 80.31 168 LEU A O 1
ATOM 1292 N N . SER A 1 169 ? -33.071 -15.674 43.375 1.00 81.81 169 SER A N 1
ATOM 1293 C CA . SER A 1 169 ? -33.475 -14.617 44.305 1.00 81.81 169 SER A CA 1
ATOM 1294 C C . SER A 1 169 ? -33.018 -13.233 43.805 1.00 81.81 169 SER A C 1
ATOM 1296 O O . SER A 1 169 ? -31.940 -13.131 43.204 1.00 81.81 169 SER A O 1
ATOM 1298 N N . PRO A 1 170 ? -33.753 -12.144 44.110 1.00 81.00 170 PRO A N 1
ATOM 1299 C CA . PRO A 1 170 ? -33.343 -10.779 43.759 1.00 81.00 170 PRO A CA 1
ATOM 1300 C C . PRO A 1 170 ? -31.940 -10.414 44.265 1.00 81.00 170 PRO A C 1
ATOM 1302 O O . PRO A 1 170 ? -31.167 -9.766 43.564 1.00 81.00 170 PRO A O 1
ATOM 1305 N N . HIS A 1 171 ? -31.573 -10.904 45.453 1.00 84.31 171 HIS A N 1
ATOM 1306 C CA . HIS A 1 171 ? -30.249 -10.699 46.042 1.00 84.31 171 HIS A CA 1
ATOM 1307 C C . HIS A 1 171 ? -29.135 -11.372 45.220 1.00 84.31 171 HIS A C 1
ATOM 1309 O O . HIS A 1 171 ? -28.056 -10.810 45.043 1.00 84.31 171 HIS A O 1
ATOM 1315 N N . THR A 1 172 ? -29.393 -12.565 44.672 1.00 83.81 172 THR A N 1
ATOM 1316 C CA . THR A 1 172 ? -28.440 -13.286 43.813 1.00 83.81 172 THR A CA 1
ATOM 1317 C C . THR A 1 172 ? -28.207 -12.544 42.498 1.00 83.81 172 THR A C 1
ATOM 1319 O O . THR A 1 172 ? -27.063 -12.394 42.077 1.00 83.81 172 THR A O 1
ATOM 1322 N N . ILE A 1 173 ? -29.271 -12.029 41.876 1.00 83.81 173 ILE A N 1
ATOM 1323 C CA . ILE A 1 173 ? -29.188 -11.244 40.634 1.00 83.81 173 ILE A CA 1
ATOM 1324 C C . ILE A 1 173 ? -28.395 -9.954 40.868 1.00 83.81 173 ILE A C 1
ATOM 1326 O O . ILE A 1 173 ? -27.516 -9.617 40.075 1.00 83.81 173 ILE A O 1
ATOM 1330 N N . GLN A 1 174 ? -28.644 -9.266 41.984 1.00 83.88 174 GLN A N 1
ATOM 1331 C CA . GLN A 1 174 ? -27.918 -8.050 42.349 1.00 83.88 174 GLN A CA 1
ATOM 1332 C C . GLN A 1 174 ? -26.420 -8.315 42.561 1.00 83.88 174 GLN A C 1
ATOM 1334 O O . GLN A 1 174 ? -25.586 -7.579 42.034 1.00 83.88 174 GLN A O 1
ATOM 1339 N N . ALA A 1 175 ? -26.068 -9.403 43.252 1.00 84.94 175 ALA A N 1
ATOM 1340 C CA . ALA A 1 175 ? -24.674 -9.795 43.458 1.00 84.94 175 ALA A CA 1
ATOM 1341 C C . ALA A 1 175 ? -23.952 -10.142 42.140 1.00 84.94 175 ALA A C 1
ATOM 1343 O O . ALA A 1 175 ? -22.771 -9.827 41.974 1.00 84.94 175 ALA A O 1
ATOM 1344 N N . ILE A 1 176 ? -24.651 -10.769 41.185 1.00 85.06 176 ILE A N 1
ATOM 1345 C CA . ILE A 1 176 ? -24.119 -11.054 39.842 1.00 85.06 176 ILE A CA 1
ATOM 1346 C C . ILE A 1 176 ? -23.893 -9.748 39.067 1.00 85.06 176 ILE A C 1
ATOM 1348 O O . ILE A 1 176 ? -22.834 -9.575 38.465 1.00 85.06 176 ILE A O 1
ATOM 1352 N N . ARG A 1 177 ? -24.848 -8.811 39.127 1.00 83.56 177 ARG A N 1
ATOM 1353 C CA . ARG A 1 177 ? -24.763 -7.502 38.462 1.00 83.56 177 ARG A CA 1
ATOM 1354 C C . ARG A 1 177 ? -23.555 -6.700 38.949 1.00 83.56 177 ARG A C 1
ATOM 1356 O O . ARG A 1 177 ? -22.775 -6.230 38.129 1.00 83.56 177 ARG A O 1
ATOM 1363 N N . GLN A 1 178 ? -23.345 -6.641 40.265 1.00 84.62 178 GLN A N 1
ATOM 1364 C CA . GLN A 1 178 ? -22.196 -5.955 40.868 1.00 84.62 178 GLN A CA 1
ATOM 1365 C C . GLN A 1 178 ? -20.856 -6.568 40.447 1.00 84.62 178 GLN A C 1
ATOM 1367 O O . GLN A 1 178 ? -19.929 -5.842 40.101 1.00 84.62 178 GLN A O 1
ATOM 1372 N N . ARG A 1 179 ? -20.745 -7.903 40.428 1.00 83.50 179 ARG A N 1
ATOM 1373 C CA . ARG A 1 179 ? -19.493 -8.581 40.051 1.00 83.50 179 ARG A CA 1
ATOM 1374 C C . ARG A 1 179 ? -19.157 -8.480 38.566 1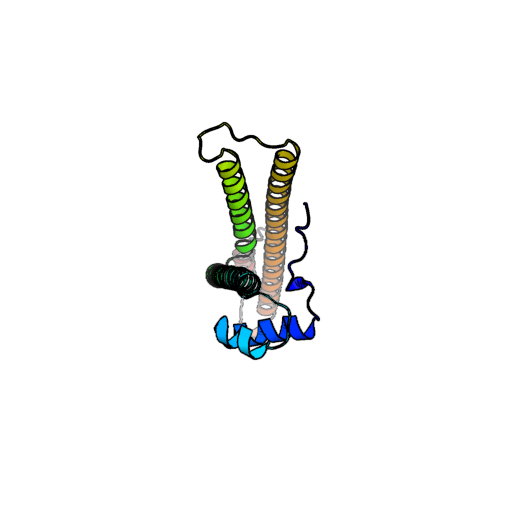.00 83.50 179 ARG A C 1
ATOM 1376 O O . ARG A 1 179 ? -17.979 -8.473 38.231 1.00 83.50 179 ARG A O 1
ATOM 1383 N N . LEU A 1 180 ? -20.162 -8.459 37.691 1.00 79.94 180 LEU A N 1
ATOM 1384 C CA . LEU A 1 180 ? -19.952 -8.448 36.240 1.00 79.94 180 LEU A CA 1
ATOM 1385 C C . LEU A 1 180 ? -19.810 -7.041 35.661 1.00 79.94 180 LEU A C 1
ATOM 1387 O O . LEU A 1 180 ? -19.014 -6.856 34.747 1.00 79.94 180 LEU A O 1
ATOM 1391 N N . LEU A 1 181 ? -20.574 -6.071 36.169 1.00 79.81 181 LEU A N 1
ATOM 1392 C CA . LEU A 1 181 ? -20.604 -4.705 35.635 1.00 79.81 181 LEU A CA 1
ATOM 1393 C C . LEU A 1 181 ? -19.823 -3.706 36.498 1.00 79.81 181 LEU A C 1
ATOM 1395 O O . LEU A 1 181 ? -19.688 -2.553 36.109 1.00 79.81 181 LEU A O 1
ATOM 1399 N N . GLY A 1 182 ? -19.324 -4.112 37.671 1.00 74.88 182 GLY A N 1
ATOM 1400 C CA . GLY A 1 182 ? -18.543 -3.235 38.549 1.00 74.88 182 GLY A CA 1
ATOM 1401 C C . GLY A 1 182 ? -19.318 -2.026 39.082 1.00 74.88 182 GLY A C 1
ATOM 1402 O O . GLY A 1 182 ? -18.706 -1.076 39.559 1.00 74.88 182 GLY A O 1
ATOM 1403 N N . THR A 1 183 ? -20.652 -2.034 38.997 1.00 60.91 183 THR A N 1
ATOM 1404 C CA . THR A 1 183 ? -21.500 -0.974 39.545 1.00 60.91 183 THR A CA 1
ATOM 1405 C C . THR A 1 183 ? -21.490 -1.082 41.069 1.00 60.91 183 THR A C 1
ATOM 1407 O O . THR A 1 183 ? -22.253 -1.870 41.639 1.00 60.91 183 THR A O 1
ATOM 1410 N N . GLU A 1 184 ? -20.605 -0.342 41.735 1.00 53.34 184 GLU A N 1
ATOM 1411 C CA . GLU A 1 184 ? -20.787 -0.046 43.156 1.00 53.34 184 GLU A CA 1
ATOM 1412 C C . GLU A 1 184 ? -22.004 0.878 43.318 1.00 53.34 184 GLU A C 1
ATOM 1414 O O . GLU A 1 184 ? -22.322 1.657 42.420 1.00 53.34 184 GLU A O 1
ATOM 1419 N N . THR A 1 185 ? -22.733 0.674 44.415 1.00 42.44 185 THR A N 1
ATOM 1420 C CA . THR A 1 185 ? -24.012 1.319 44.775 1.00 42.44 185 THR A CA 1
ATOM 1421 C C . THR A 1 185 ? -24.086 2.813 44.513 1.00 42.44 185 THR A C 1
ATOM 1423 O O . THR A 1 185 ? -23.132 3.513 44.918 1.00 42.44 185 THR A O 1
#

Radius of gyration: 31.35 Å; chains: 1; bounding box: 72×42×88 Å

Sequence (185 aa):
MTVGRPSTIDRLPAELREKIGRLRDAGHTLDEIMQALEGVAVSRSAMGRHLKARDALGERLQASRQIAESLTARFGTAQPGRMQNLNIELLHSAIMKLWLNAGGQDGGEPHFDPKDLMMLASALANTARASKTDAEYREQMESLVRQKLEEEMAQKLDAVAQDKSQGLSPHTIQAIRQRLLGTET